Protein AF-A0A0U3RY33-F1 (afdb_monomer_lite)

Secondary structure (DSSP, 8-state):
----B-TTS-B--SPPPTT-SS-TTTS-HHHHHHHHTTHHHHHHHHHHHHHHHTT--EEES-EEEEEEEES-EESS-EEEES-EEEEEEEES-EEEEEEEES-EEEEEEEES-EEEEEEEES-EEEEEEEES-EESSEEEEES-EEEEEEEES-EE---S------SSSGGGGTTEEEEES-BSB-EEEES---HHHHHHHHTTT--------PPEEEEEEEEES--B---GGGTTSEEEEEEEEEEEEEEES-EESSEEEEEEEEEEEEEEESEEESS-EEEES-EEE--HHHHHHTGGGHHHHEEESS-EEEES-EESSHHHHHHHHHHHHHHHHHHHHHHTTS---------GGGGSS---

pLDDT: mean 85.75, std 18.6, range [29.11, 98.62]

Sequence (364 aa):
MCEYVFENGKKCGTKSLAGSKYCSLHIPLEEGELLYGGKIREIKEKAFKRKLERGVRYFEGVQLYEAKISNLTSDKPLIFKNSKIKTLIVENSELKGLSIFNCEIDKVILLASSIATLWVKDSVFFGFNILDIKFENSIYVRNSTVRYLMMNSVHHVEGTSIGEGEYGEKETVYGRIEFSDLKNVRRIGVNSRYPLLKELLEEHGINLPGMSRKHVKAKIFLIKNVEFDPSPRFKRQVRIFVRNFDGTLQLENLEVPGHVEIRGGRLKVPEFVHTTIYNNLVFRGVSFYGDTTWNLTVLPNLLTELGVRGFVILEECSFNNPTMEEFFYRLARITWEKVATKRRQINITIWRCLPEESRKWGGT

Radius of gyration: 24.26 Å; chains: 1; bounding box: 61×40×85 Å

Foldseek 3Di:
DAQDADPVRDGDPDDPDPPDSHHLFQDAPVNLCVVPNPVSQVSNAVVLVVCVVVVDQEAENGEHQEAAAEAEEDPDEREYENYEYAEYEHENYEHCAYEYYAYEYAYYYYELYEHQEYYAECYEYAEHEAYLYEYAWEHDHELYEYAEAEYFNYYHDHDPDPDDDDPDDPVQGTQEYEDENYEAYAAHYYLDPDPVVVVVCVVVVHDDPDRDRAAHEGQEYEYYNHHYNLPPVRLAPARYEAEQYEHEYEYYLEDASHEHEYEHHEHELYAAAQYEHQEEYEYYLYEYHYDPVSLVPGLVCCLVGYHYQYAYYYYNYHYPDVSSVVSSLVRRVVNCVNVVVVCPVPDDDDDDNDDPVPVPDDDD

Structure (mmCIF, N/CA/C/O backbone):
data_AF-A0A0U3RY33-F1
#
_entry.id   AF-A0A0U3RY33-F1
#
loop_
_atom_site.group_PDB
_atom_site.id
_atom_site.type_symbol
_atom_site.label_atom_id
_atom_site.label_alt_id
_atom_site.label_comp_id
_atom_site.label_asym_id
_atom_site.label_entity_id
_atom_site.label_seq_id
_atom_site.pdbx_PDB_ins_code
_atom_site.Cartn_x
_atom_site.Cartn_y
_atom_site.Cartn_z
_atom_site.occupancy
_atom_site.B_iso_or_equiv
_atom_site.auth_seq_id
_atom_site.auth_comp_id
_atom_site.auth_asym_id
_atom_site.auth_atom_id
_atom_site.pdbx_PDB_model_num
ATOM 1 N N . MET A 1 1 ? -22.085 -9.870 29.927 1.00 90.06 1 MET A N 1
ATOM 2 C CA . MET A 1 1 ? -20.724 -9.467 29.494 1.00 90.06 1 MET A CA 1
ATOM 3 C C . MET A 1 1 ? -20.611 -9.784 28.018 1.00 90.06 1 MET A C 1
ATOM 5 O O . MET A 1 1 ? -21.321 -10.682 27.584 1.00 90.06 1 MET A O 1
ATOM 9 N N . CYS A 1 2 ? -19.782 -9.059 27.267 1.00 95.81 2 CYS A N 1
ATOM 10 C CA . CYS A 1 2 ? -19.641 -9.263 25.826 1.00 95.81 2 CYS A CA 1
ATOM 11 C C . CYS A 1 2 ? -19.282 -10.725 25.499 1.00 95.81 2 CYS A C 1
ATOM 13 O O . CYS A 1 2 ? -18.332 -11.265 26.066 1.00 95.81 2 CYS A O 1
ATOM 15 N N . GLU A 1 3 ? -20.022 -11.356 24.584 1.00 95.38 3 GLU A N 1
ATOM 16 C CA . GLU A 1 3 ? -19.764 -12.746 24.171 1.00 95.38 3 GLU A CA 1
ATOM 17 C C . GLU A 1 3 ? -18.564 -12.907 23.223 1.00 95.38 3 GLU A C 1
ATOM 19 O O . GLU A 1 3 ? -18.146 -14.036 22.982 1.00 95.38 3 GLU A O 1
ATOM 24 N N . TYR A 1 4 ? -17.964 -11.815 22.728 1.00 95.88 4 TYR A N 1
ATOM 25 C CA . TYR A 1 4 ? -16.762 -11.890 21.892 1.00 95.88 4 TYR A CA 1
ATOM 26 C C . TYR A 1 4 ? -15.592 -12.551 22.640 1.00 95.88 4 TYR A C 1
ATOM 28 O O . TYR A 1 4 ? -15.255 -12.154 23.762 1.00 95.88 4 TYR A O 1
ATOM 36 N N . VAL A 1 5 ? -14.966 -13.532 21.990 1.00 95.62 5 VAL A N 1
ATOM 37 C CA . VAL A 1 5 ? -13.788 -14.268 22.462 1.00 95.62 5 VAL A CA 1
ATOM 38 C C . VAL A 1 5 ? -12.594 -13.840 21.612 1.00 95.62 5 VAL A C 1
ATOM 40 O O . VAL A 1 5 ? -12.654 -13.923 20.389 1.00 95.62 5 VAL A O 1
ATOM 43 N N . PHE A 1 6 ? -11.529 -13.370 22.260 1.00 94.88 6 PHE A N 1
ATOM 44 C CA . PHE A 1 6 ? -10.255 -13.070 21.606 1.00 94.88 6 PHE A CA 1
ATOM 45 C C . PHE A 1 6 ? -9.536 -14.363 21.196 1.00 94.88 6 PHE A C 1
ATOM 47 O O . PHE A 1 6 ? -9.757 -15.421 21.780 1.00 94.88 6 PHE A O 1
ATOM 54 N N . GLU A 1 7 ? -8.594 -14.269 20.265 1.00 91.75 7 GLU A N 1
ATOM 55 C CA . GLU A 1 7 ? -7.784 -15.386 19.756 1.00 91.75 7 GLU A CA 1
ATOM 56 C C . GLU A 1 7 ? -6.990 -16.116 20.859 1.00 91.75 7 GLU A C 1
ATOM 58 O O . GLU A 1 7 ? -6.707 -17.304 20.753 1.00 91.75 7 GLU A O 1
ATOM 63 N N . ASN A 1 8 ? -6.703 -15.435 21.975 1.00 92.50 8 ASN A N 1
ATOM 64 C CA . ASN A 1 8 ? -6.102 -16.023 23.180 1.00 92.50 8 ASN A CA 1
ATOM 65 C C . ASN A 1 8 ? -7.107 -16.738 24.118 1.00 92.50 8 ASN A C 1
ATOM 67 O O . ASN A 1 8 ? -6.778 -17.019 25.272 1.00 92.50 8 ASN A O 1
ATOM 71 N N . GLY A 1 9 ? -8.345 -16.964 23.669 1.00 93.50 9 GLY A N 1
ATOM 72 C CA . GLY A 1 9 ? -9.420 -17.634 24.407 1.00 93.50 9 GLY A CA 1
ATOM 73 C C . GLY A 1 9 ? -10.129 -16.783 25.471 1.00 93.50 9 GLY A C 1
ATOM 74 O O . GLY A 1 9 ? -11.130 -17.225 26.039 1.00 93.50 9 GLY A O 1
ATOM 75 N N . LYS A 1 10 ? -9.667 -15.560 25.768 1.00 94.81 10 LYS A N 1
ATOM 76 C CA . LYS A 1 10 ? -10.296 -14.706 26.792 1.00 94.81 10 LYS A CA 1
ATOM 77 C C . LYS A 1 10 ? -11.559 -14.031 26.249 1.00 94.81 10 LYS A C 1
ATOM 79 O O . LYS A 1 10 ? -11.581 -13.540 25.125 1.00 94.81 10 LYS A O 1
ATOM 84 N N . LYS A 1 11 ? -12.607 -13.936 27.074 1.00 95.00 11 LYS A N 1
ATOM 85 C CA . LYS A 1 11 ? -13.819 -13.160 26.748 1.00 95.00 11 LYS A CA 1
ATOM 86 C C . LYS A 1 11 ? -13.601 -11.658 26.928 1.00 95.00 11 LYS A C 1
ATOM 88 O O . LYS A 1 11 ? -12.858 -11.220 27.808 1.00 95.00 11 LYS A O 1
ATOM 93 N N . CYS A 1 12 ? -14.293 -10.852 26.128 1.00 94.38 12 CYS A N 1
ATOM 94 C CA . CYS A 1 12 ? -14.248 -9.401 26.240 1.00 94.38 12 CYS A CA 1
ATOM 95 C C . CYS A 1 12 ? -14.896 -8.922 27.554 1.00 94.38 12 CYS A C 1
ATOM 97 O O . CYS A 1 12 ? -16.107 -9.014 27.756 1.00 94.38 12 CYS A O 1
ATOM 99 N N . GLY A 1 13 ? -14.087 -8.324 28.435 1.00 92.62 13 GLY A N 1
ATOM 100 C CA . GLY A 1 13 ? -14.513 -7.793 29.738 1.00 92.62 13 GLY A CA 1
ATOM 101 C C . GLY A 1 13 ? -15.413 -6.546 29.697 1.00 92.62 13 GLY A C 1
ATOM 102 O O . GLY A 1 13 ? -15.572 -5.881 30.715 1.00 92.62 13 GLY A O 1
ATOM 103 N N . THR A 1 14 ? -15.979 -6.177 28.544 1.00 93.88 14 THR A N 1
ATOM 104 C CA . THR A 1 14 ? -16.856 -4.999 28.417 1.00 93.88 14 THR A CA 1
ATOM 105 C C . THR A 1 14 ? -18.324 -5.411 28.577 1.00 93.88 14 THR A C 1
ATOM 107 O O . THR A 1 14 ? -18.734 -6.473 28.102 1.00 93.88 14 THR A O 1
ATOM 110 N N . LYS A 1 15 ? -19.145 -4.579 29.234 1.00 95.38 15 LYS A N 1
ATOM 111 C CA . LYS A 1 15 ? -20.598 -4.807 29.335 1.00 95.38 15 LYS A CA 1
ATOM 112 C C . LYS A 1 15 ? -21.234 -4.786 27.935 1.00 95.38 15 LYS A C 1
ATOM 114 O O . LYS A 1 15 ? -20.861 -3.964 27.098 1.00 95.38 15 LYS A O 1
ATOM 119 N N . SER A 1 16 ? -22.170 -5.699 27.694 1.00 96.31 16 SER A N 1
ATOM 120 C CA . SER A 1 16 ? -22.932 -5.766 26.443 1.00 96.31 16 SER A CA 1
ATOM 121 C C . SER A 1 16 ? -23.893 -4.578 26.320 1.00 96.31 16 SER A C 1
ATOM 123 O O . SER A 1 16 ? -24.290 -3.992 27.332 1.00 96.31 16 SER A O 1
ATOM 125 N N . LEU A 1 17 ? -24.257 -4.218 25.089 1.00 95.31 17 LEU A N 1
ATOM 126 C CA . LEU A 1 17 ? -25.345 -3.279 24.821 1.00 95.31 17 LEU A CA 1
ATOM 127 C C . LEU A 1 17 ? -26.704 -3.910 25.178 1.00 95.31 17 LEU A C 1
ATOM 129 O O . LEU A 1 17 ? -26.829 -5.129 25.273 1.00 95.31 17 LEU A O 1
ATOM 133 N N . ALA A 1 18 ? -27.727 -3.086 25.408 1.00 91.19 18 ALA A N 1
ATOM 134 C CA . ALA A 1 18 ? -29.075 -3.592 25.667 1.00 91.19 18 ALA A CA 1
ATOM 135 C C . ALA A 1 18 ? -29.620 -4.309 24.416 1.00 91.19 18 ALA A C 1
ATOM 137 O O . ALA A 1 18 ? -29.429 -3.836 23.301 1.00 91.19 18 ALA A O 1
ATOM 138 N N . GLY A 1 19 ? -30.261 -5.466 24.589 1.00 92.00 19 GLY A N 1
ATOM 139 C CA . GLY A 1 19 ? -30.747 -6.279 23.466 1.00 92.00 19 GLY A CA 1
ATOM 140 C C . GLY A 1 19 ? -29.662 -7.008 22.657 1.00 92.00 19 GLY A C 1
ATOM 141 O O . GLY A 1 19 ? -30.013 -7.786 21.781 1.00 92.00 19 GLY A O 1
ATOM 142 N N . SER A 1 20 ? -28.371 -6.822 22.966 1.00 95.00 20 SER A N 1
ATOM 143 C CA . SER A 1 20 ? -27.256 -7.495 22.286 1.00 95.00 20 SER A CA 1
ATOM 144 C C . SER A 1 20 ? -26.413 -8.328 23.250 1.00 95.00 20 SER A C 1
ATOM 146 O O . SER A 1 20 ? -26.214 -7.988 24.419 1.00 95.00 20 SER A O 1
ATOM 148 N N . LYS A 1 21 ? -25.833 -9.410 22.731 1.00 96.69 21 LYS A N 1
ATOM 149 C CA . LYS A 1 21 ? -24.809 -10.207 23.421 1.00 96.69 21 LYS A CA 1
ATOM 150 C C . LYS A 1 21 ? -23.445 -9.508 23.449 1.00 96.69 21 LYS A C 1
ATOM 152 O O . LYS A 1 21 ? -22.615 -9.807 24.313 1.00 96.69 21 LYS A O 1
ATOM 157 N N . TYR A 1 22 ? -23.215 -8.533 22.572 1.00 97.38 22 TYR A N 1
ATOM 158 C CA . TYR A 1 22 ? -21.921 -7.892 22.349 1.00 97.38 22 TYR A CA 1
ATOM 159 C C . TYR A 1 22 ? -21.833 -6.478 22.939 1.00 97.38 22 TYR A C 1
ATOM 161 O O . TYR A 1 22 ? -22.834 -5.816 23.205 1.00 97.38 22 TYR A O 1
ATOM 169 N N . CYS A 1 23 ? -20.610 -5.988 23.162 1.00 97.25 23 CYS A N 1
ATOM 170 C CA . CYS A 1 23 ? -20.377 -4.582 23.505 1.00 97.25 23 CYS A CA 1
ATOM 171 C C . CYS A 1 23 ? -20.351 -3.692 22.252 1.00 97.25 23 CYS A C 1
ATOM 173 O O . CYS A 1 23 ? -20.264 -4.189 21.131 1.00 97.25 23 CYS A O 1
ATOM 175 N N . SER A 1 24 ? -20.351 -2.370 22.438 1.00 96.88 24 SER A N 1
ATOM 176 C CA . SER A 1 24 ? -20.396 -1.386 21.344 1.00 96.88 24 SER A CA 1
ATOM 177 C C . SER A 1 24 ? -19.357 -1.598 20.239 1.00 96.88 24 SER A C 1
ATOM 179 O O . SER A 1 24 ? -19.676 -1.417 19.067 1.00 96.88 24 SER A O 1
ATOM 181 N N . LEU A 1 25 ? -18.135 -2.018 20.577 1.00 97.44 25 LEU A N 1
ATOM 182 C CA . LEU A 1 25 ? -17.082 -2.267 19.587 1.00 97.44 25 LEU A CA 1
ATOM 183 C C . LEU A 1 25 ? -17.202 -3.625 18.884 1.00 97.44 25 LEU A C 1
ATOM 185 O O . LEU A 1 25 ? -16.763 -3.737 17.746 1.00 97.44 25 LEU A O 1
ATOM 189 N N . HIS A 1 26 ? -17.803 -4.627 19.529 1.00 98.12 26 HIS A N 1
ATOM 190 C CA . HIS A 1 26 ? -17.863 -6.011 19.033 1.00 98.12 26 HIS A CA 1
ATOM 191 C C . HIS A 1 26 ? -19.190 -6.389 18.374 1.00 98.12 26 HIS A C 1
ATOM 193 O O . HIS A 1 26 ? -19.220 -7.358 17.627 1.00 98.12 26 HIS A O 1
ATOM 199 N N . ILE A 1 27 ? -20.271 -5.645 18.632 1.00 97.25 27 ILE A N 1
ATOM 200 C CA . ILE A 1 27 ? -21.573 -5.889 17.997 1.00 97.25 27 ILE A CA 1
ATOM 201 C C . ILE A 1 27 ? -21.442 -5.802 16.465 1.00 97.25 27 ILE A C 1
ATOM 203 O O . ILE A 1 27 ? -20.851 -4.823 15.984 1.00 97.25 27 ILE A O 1
ATOM 207 N N . PRO A 1 28 ? -21.970 -6.779 15.703 1.00 96.69 28 PRO A N 1
ATOM 208 C CA . PRO A 1 28 ? -22.042 -6.709 14.250 1.00 96.69 28 PRO A CA 1
ATOM 209 C C . PRO A 1 28 ? -22.669 -5.405 13.754 1.00 96.69 28 PRO A C 1
ATOM 211 O O . PRO A 1 28 ? -23.517 -4.817 14.429 1.00 96.69 28 PRO A O 1
ATOM 214 N N . LEU A 1 29 ? -22.244 -4.933 12.578 1.00 95.38 29 LEU A N 1
ATOM 215 C CA . LEU A 1 29 ? -22.796 -3.704 11.995 1.00 95.38 29 LEU A CA 1
ATOM 216 C C . LEU A 1 29 ? -24.318 -3.821 11.787 1.00 95.38 29 LEU A C 1
ATOM 218 O O . LEU A 1 29 ? -25.056 -2.978 12.288 1.00 95.38 29 LEU A O 1
ATOM 222 N N . GLU A 1 30 ? -24.758 -4.920 11.171 1.00 95.56 30 GLU A N 1
ATOM 223 C CA . GLU A 1 30 ? -26.161 -5.242 10.862 1.00 95.56 30 GLU A CA 1
ATOM 224 C C . GLU A 1 30 ? -27.033 -5.384 12.127 1.00 95.56 30 GLU A C 1
ATOM 226 O O . GLU A 1 30 ? -28.087 -4.759 12.233 1.00 95.56 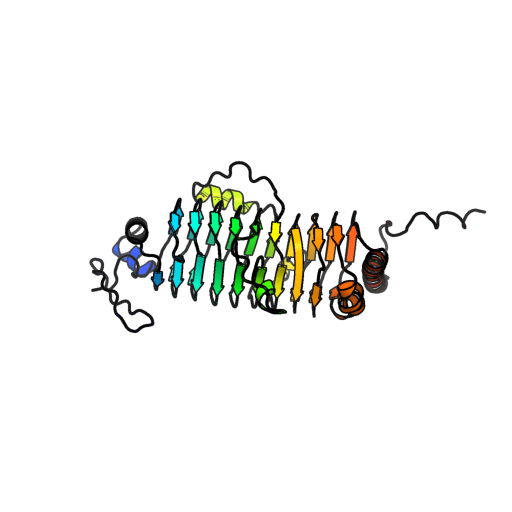30 GLU A O 1
ATOM 231 N N . GLU A 1 31 ? -26.572 -6.139 13.135 1.00 96.38 31 GLU A N 1
ATOM 232 C CA . GLU A 1 31 ? -27.264 -6.281 14.432 1.00 96.38 31 GLU A CA 1
ATOM 233 C C . GLU A 1 31 ? -27.408 -4.919 15.134 1.00 96.38 31 GLU A C 1
ATOM 235 O O . GLU A 1 31 ? -28.452 -4.590 15.698 1.00 96.38 31 GLU A O 1
ATOM 240 N N . GLY A 1 32 ? -26.360 -4.096 15.073 1.00 94.94 32 GLY A N 1
ATOM 241 C CA . GLY A 1 32 ? -26.365 -2.764 15.659 1.00 94.94 32 GLY A CA 1
ATOM 242 C C . GLY A 1 32 ? -27.273 -1.769 14.927 1.00 94.94 32 GLY A C 1
ATOM 243 O O . GLY A 1 32 ? -27.914 -0.954 15.590 1.00 94.94 32 GLY A O 1
ATOM 244 N N . GLU A 1 33 ? -27.362 -1.841 13.596 1.00 96.19 33 GLU A N 1
ATOM 245 C CA . GLU A 1 33 ? -28.323 -1.069 12.792 1.00 96.19 33 GLU A CA 1
ATOM 246 C C . GLU A 1 33 ? -29.767 -1.478 13.114 1.00 96.19 33 GLU A C 1
ATOM 248 O O . GLU A 1 33 ? -30.612 -0.604 13.303 1.00 96.19 33 GLU A O 1
ATOM 253 N N . LEU A 1 34 ? -30.042 -2.776 13.280 1.00 96.25 34 LEU A N 1
ATOM 254 C CA . LEU A 1 34 ? -31.369 -3.283 13.644 1.00 96.25 34 LEU A CA 1
ATOM 255 C C . LEU A 1 34 ? -31.811 -2.837 15.049 1.00 96.25 34 LEU A C 1
ATOM 257 O O . LEU A 1 34 ? -32.960 -2.442 15.234 1.00 96.25 34 LEU A O 1
ATOM 261 N N . LEU A 1 35 ? -30.912 -2.871 16.040 1.00 95.50 35 LEU A N 1
ATOM 262 C CA . LEU A 1 35 ? -31.241 -2.531 17.434 1.00 95.50 35 LEU A CA 1
ATOM 263 C C . LEU A 1 35 ? -31.260 -1.023 17.734 1.00 95.50 35 LEU A C 1
ATOM 265 O O . LEU A 1 35 ? -31.985 -0.587 18.628 1.00 95.50 35 LEU A O 1
ATOM 269 N N . TYR A 1 36 ? -30.443 -0.221 17.042 1.00 94.50 36 TYR A N 1
ATOM 270 C CA . TYR A 1 36 ? -30.214 1.192 17.386 1.00 94.50 36 TYR A CA 1
ATOM 271 C C . TYR A 1 36 ? -30.418 2.175 16.223 1.00 94.50 36 TYR A C 1
ATOM 273 O O . TYR A 1 36 ? -30.288 3.390 16.424 1.00 94.50 36 TYR A O 1
ATOM 281 N N . GLY A 1 37 ? -30.723 1.693 15.015 1.00 94.50 37 GLY A N 1
ATOM 282 C CA . GLY A 1 37 ? -30.770 2.514 13.806 1.00 94.50 37 GLY A CA 1
ATOM 283 C C . GLY A 1 37 ? -29.458 3.275 13.593 1.00 94.50 37 GLY A C 1
ATOM 284 O O . GLY A 1 37 ? -28.386 2.838 14.011 1.00 94.50 37 GLY A O 1
ATOM 285 N N . GLY A 1 38 ? -29.536 4.483 13.030 1.00 91.94 38 GLY A N 1
ATOM 286 C CA . GLY A 1 38 ? -28.357 5.329 12.793 1.00 91.94 38 GLY A CA 1
ATOM 287 C C . GLY A 1 38 ? -27.531 5.675 14.046 1.00 91.94 38 GLY A C 1
ATOM 288 O O . GLY A 1 38 ? -26.335 5.950 13.929 1.00 91.94 38 GLY A O 1
ATOM 289 N N . LYS A 1 39 ? -28.109 5.598 15.259 1.00 95.38 39 LYS A N 1
ATOM 290 C CA . LYS A 1 39 ? -27.402 5.923 16.515 1.00 95.38 39 LYS A CA 1
ATOM 291 C C . LYS A 1 39 ? -26.238 4.972 16.809 1.00 95.38 39 LYS A C 1
ATOM 293 O O . LYS A 1 39 ? -25.321 5.350 17.540 1.00 95.38 39 LYS A O 1
ATOM 298 N N . ILE A 1 40 ? -26.220 3.766 16.227 1.00 96.56 40 ILE A N 1
ATOM 299 C CA . ILE A 1 40 ? -25.106 2.824 16.407 1.00 96.56 40 ILE A CA 1
ATOM 300 C C . ILE A 1 40 ? -23.762 3.405 15.950 1.00 96.56 40 ILE A C 1
ATOM 302 O O . ILE A 1 40 ? -22.735 3.109 16.566 1.00 96.56 40 ILE A O 1
ATOM 306 N N . ARG A 1 41 ? -23.760 4.260 14.913 1.00 95.75 41 ARG A N 1
ATOM 307 C CA . ARG A 1 41 ? -22.543 4.885 14.376 1.00 95.75 41 ARG A CA 1
ATOM 308 C C . ARG A 1 41 ? -21.857 5.729 15.449 1.00 95.75 41 ARG A C 1
ATOM 310 O O . ARG A 1 41 ? -20.694 5.479 15.759 1.00 95.75 41 ARG A O 1
ATOM 317 N N . GLU A 1 42 ? -22.604 6.625 16.094 1.00 96.31 42 GLU A N 1
ATOM 318 C CA . GLU A 1 42 ? -22.102 7.437 17.208 1.00 96.31 42 GLU A CA 1
ATOM 319 C C . GLU A 1 42 ? -21.672 6.591 18.413 1.00 96.31 42 GLU A C 1
ATOM 321 O O . GLU A 1 42 ? -20.660 6.887 19.046 1.00 96.31 42 GLU A O 1
ATOM 326 N N . ILE A 1 43 ? -22.434 5.545 18.761 1.00 96.38 43 ILE A N 1
ATOM 327 C CA . ILE A 1 43 ? -22.124 4.669 19.905 1.00 96.38 43 ILE A CA 1
ATOM 328 C C . ILE A 1 43 ? -20.773 3.969 19.694 1.00 96.38 43 ILE A C 1
ATOM 330 O O . ILE A 1 43 ? -19.954 3.914 20.617 1.00 96.38 43 ILE A O 1
ATOM 334 N N . LYS A 1 44 ? -20.525 3.463 18.480 1.00 97.75 44 LYS A N 1
ATOM 335 C CA . LYS A 1 44 ? -19.256 2.843 18.073 1.00 97.75 44 LYS A CA 1
ATOM 336 C C . LYS A 1 44 ? -18.106 3.845 18.074 1.00 97.75 44 LYS A C 1
ATOM 338 O O . LYS A 1 44 ? -17.084 3.588 18.708 1.00 97.75 44 LYS A O 1
ATOM 343 N N . GLU A 1 45 ? -18.295 4.999 17.442 1.00 97.00 45 GLU A N 1
ATOM 344 C CA . GLU A 1 45 ? -17.291 6.061 17.349 1.00 97.00 45 GLU A CA 1
ATOM 345 C C . GLU A 1 45 ? -16.870 6.577 18.738 1.00 97.00 45 GLU A C 1
ATOM 347 O O . GLU A 1 45 ? -15.684 6.578 19.077 1.00 97.00 45 GLU A O 1
ATOM 352 N N . LYS A 1 46 ? -17.841 6.929 19.593 1.00 97.06 46 LYS A N 1
ATOM 353 C CA . LYS A 1 46 ? -17.602 7.394 20.971 1.00 97.06 46 LYS A CA 1
ATOM 354 C C . LYS A 1 46 ? -16.922 6.318 21.821 1.00 97.06 46 LYS A C 1
ATOM 356 O O . LYS A 1 46 ? -16.084 6.642 22.660 1.00 97.06 46 LYS A O 1
ATOM 361 N N . ALA A 1 47 ? -17.247 5.038 21.622 1.00 97.38 47 ALA A N 1
ATOM 362 C CA . ALA A 1 47 ? -16.584 3.939 22.324 1.00 97.38 47 ALA A CA 1
ATOM 363 C C . ALA A 1 47 ? -15.134 3.718 21.860 1.00 97.38 47 ALA A C 1
ATOM 365 O O . ALA A 1 47 ? -14.274 3.423 22.692 1.00 97.38 47 ALA A O 1
ATOM 366 N N . PHE A 1 48 ? -14.859 3.881 20.562 1.00 98.19 48 PHE A N 1
ATOM 367 C CA . PHE A 1 48 ? -13.517 3.771 19.992 1.00 98.19 48 PHE A CA 1
ATOM 368 C C . PHE A 1 48 ? -12.617 4.915 20.477 1.00 98.19 48 PHE A C 1
ATOM 370 O O . PHE A 1 48 ? -11.577 4.647 21.082 1.00 98.19 48 PHE A O 1
ATOM 377 N N . LYS A 1 49 ? -13.068 6.171 20.333 1.00 97.25 49 LYS A N 1
ATOM 378 C CA . LYS A 1 49 ? -12.352 7.370 20.809 1.00 97.25 49 LYS A CA 1
ATOM 379 C C . LYS A 1 49 ? -11.999 7.267 22.297 1.00 97.25 49 LYS A C 1
ATOM 381 O O . LYS A 1 49 ? -10.822 7.298 22.644 1.00 97.25 49 LYS A O 1
ATOM 386 N N . ARG A 1 50 ? -12.971 6.931 23.158 1.00 96.75 50 ARG A N 1
ATOM 387 C CA . ARG A 1 50 ? -12.744 6.702 24.603 1.00 96.75 50 ARG A CA 1
ATOM 388 C C . ARG A 1 50 ? -11.726 5.606 24.926 1.00 96.75 50 ARG A C 1
ATOM 390 O O . ARG A 1 50 ? -11.093 5.659 25.977 1.00 96.75 50 ARG A O 1
ATOM 397 N N . LYS A 1 51 ? -11.590 4.567 24.096 1.00 96.50 51 LYS A N 1
ATOM 398 C CA . LYS A 1 51 ? -10.561 3.527 24.289 1.00 96.50 51 LYS A CA 1
ATOM 399 C C . LYS A 1 51 ? -9.183 4.051 23.881 1.00 96.50 51 LYS A C 1
ATOM 401 O O . LYS A 1 51 ? -8.227 3.840 24.623 1.00 96.50 51 LYS A O 1
ATOM 406 N N . LEU A 1 52 ? -9.101 4.764 22.759 1.00 96.50 52 LEU A N 1
ATOM 407 C CA . LEU A 1 52 ? -7.871 5.375 22.256 1.00 96.50 52 LEU A CA 1
ATOM 408 C C . LEU A 1 52 ? -7.317 6.435 23.232 1.00 96.50 52 LEU A C 1
ATOM 410 O O . LEU A 1 52 ? -6.137 6.385 23.582 1.00 96.50 52 LEU A O 1
ATOM 414 N N . GLU A 1 53 ? -8.184 7.310 23.749 1.00 95.62 53 GLU A N 1
ATOM 415 C CA . GLU A 1 53 ? -7.895 8.304 24.799 1.00 95.62 53 GLU A CA 1
ATOM 416 C C . GLU A 1 53 ? -7.339 7.651 26.076 1.00 95.62 53 GLU A C 1
ATOM 418 O O . GLU A 1 53 ? -6.368 8.126 26.655 1.00 95.62 53 GLU A O 1
ATOM 423 N N . ARG A 1 54 ? -7.887 6.496 26.480 1.00 95.19 54 ARG A N 1
ATOM 424 C CA . ARG A 1 54 ? -7.422 5.699 27.635 1.00 95.19 54 ARG A CA 1
ATOM 425 C C . ARG A 1 54 ? -6.125 4.915 27.383 1.00 95.19 54 ARG A C 1
ATOM 427 O O . ARG A 1 54 ? -5.819 3.988 28.130 1.00 95.19 54 ARG A O 1
ATOM 434 N N . GLY A 1 55 ? -5.385 5.222 26.320 1.00 95.00 55 GLY A N 1
ATOM 435 C CA . GLY A 1 55 ? -4.117 4.559 26.007 1.00 95.00 55 GLY A CA 1
ATOM 436 C C . GLY A 1 55 ? -4.246 3.156 25.401 1.00 95.00 55 GLY A C 1
ATOM 437 O O . GLY A 1 55 ? -3.234 2.476 25.248 1.00 95.00 55 GLY A O 1
ATOM 438 N N . VAL A 1 56 ? -5.449 2.697 25.024 1.00 96.06 56 VAL A N 1
ATOM 439 C CA . VAL A 1 56 ? -5.592 1.413 24.316 1.00 96.06 56 VAL A CA 1
ATOM 440 C C . VAL A 1 56 ? -5.031 1.556 22.903 1.00 96.06 56 VAL A C 1
ATOM 442 O O . VAL A 1 56 ? -5.348 2.507 22.186 1.00 96.06 56 VAL A O 1
ATOM 445 N N . ARG A 1 57 ? -4.177 0.607 22.510 1.00 96.06 57 ARG A N 1
ATOM 446 C CA . ARG A 1 57 ? -3.543 0.545 21.182 1.00 96.06 57 ARG A CA 1
ATOM 447 C C . ARG A 1 57 ? -3.791 -0.768 20.443 1.00 96.06 57 ARG A C 1
ATOM 449 O O . ARG A 1 57 ? -3.429 -0.870 19.283 1.00 96.06 57 ARG A O 1
ATOM 456 N N . TYR A 1 58 ? -4.414 -1.753 21.086 1.00 97.12 58 TYR A N 1
ATOM 457 C CA . TYR A 1 58 ? -4.713 -3.055 20.495 1.00 97.12 58 TYR A CA 1
ATOM 458 C C . TYR A 1 58 ? -6.228 -3.223 20.358 1.00 97.12 58 TYR A C 1
ATOM 460 O O . TYR A 1 58 ? -6.953 -3.221 21.357 1.00 97.12 58 TYR A O 1
ATOM 468 N N . PHE A 1 59 ? -6.698 -3.336 19.119 1.00 98.00 59 PHE A N 1
ATOM 469 C CA . PHE A 1 59 ? -8.105 -3.438 18.753 1.00 98.00 59 PHE A CA 1
ATOM 470 C C . PHE A 1 59 ? -8.332 -4.744 17.988 1.00 98.00 59 PHE A C 1
ATOM 472 O O . PHE A 1 59 ? -7.987 -4.862 16.815 1.00 98.00 59 PHE A O 1
ATOM 479 N N . GLU A 1 60 ? -8.908 -5.731 18.672 1.00 98.00 60 GLU A N 1
ATOM 480 C CA . GLU A 1 60 ? -9.210 -7.046 18.104 1.00 98.00 60 GLU A CA 1
ATOM 481 C C . GLU A 1 60 ? -10.720 -7.281 18.036 1.00 98.00 60 GLU A C 1
ATOM 483 O O . GLU A 1 60 ? -11.443 -6.978 18.995 1.00 98.00 60 GLU A O 1
ATOM 488 N N . GLY A 1 61 ? -11.195 -7.801 16.901 1.00 97.56 61 GLY A N 1
ATOM 489 C CA . GLY A 1 61 ? -12.610 -8.098 16.673 1.00 97.56 61 GLY A CA 1
ATOM 490 C C . GLY A 1 61 ? -13.502 -6.887 16.423 1.00 97.56 61 GLY A C 1
ATOM 491 O O . GLY A 1 61 ? -14.725 -7.034 16.417 1.00 97.56 61 GLY A O 1
ATOM 492 N N . VAL A 1 62 ? -12.942 -5.679 16.302 1.00 98.00 62 VAL A N 1
ATOM 493 C CA . VAL A 1 62 ? -13.765 -4.467 16.297 1.00 98.00 62 VAL A CA 1
ATOM 494 C C . VAL A 1 62 ? -14.514 -4.320 14.977 1.00 98.00 62 VAL A C 1
ATOM 496 O O . VAL A 1 62 ? -13.952 -4.516 13.901 1.00 98.00 62 VAL A O 1
ATOM 499 N N . GLN A 1 63 ? -15.789 -3.951 15.071 1.00 98.12 63 GLN A N 1
ATOM 500 C CA . GLN A 1 63 ? -16.636 -3.642 13.926 1.00 98.12 63 GLN A CA 1
ATOM 501 C C . GLN A 1 63 ? -17.000 -2.159 13.941 1.00 98.12 63 GLN A C 1
ATOM 503 O O . GLN A 1 63 ? -17.703 -1.706 14.850 1.00 98.12 63 GLN A O 1
ATOM 508 N N . LEU A 1 64 ? -16.510 -1.392 12.966 1.00 97.94 64 LEU A N 1
ATOM 509 C CA . LEU A 1 64 ? -16.605 0.071 12.939 1.00 97.94 64 LEU A CA 1
ATOM 510 C C . LEU A 1 64 ? -17.037 0.593 11.560 1.00 97.94 64 LEU A C 1
ATOM 512 O O . LEU A 1 64 ? -16.586 0.118 10.523 1.00 97.94 64 LEU A O 1
ATOM 516 N N . TYR A 1 65 ? -17.873 1.632 11.547 1.00 96.81 65 TYR A N 1
ATOM 517 C CA . TYR A 1 65 ? -18.115 2.425 10.333 1.00 96.81 65 TYR A CA 1
ATOM 518 C C . TYR A 1 65 ? -16.899 3.294 10.014 1.00 96.81 65 TYR A C 1
ATOM 520 O O . TYR A 1 65 ? -16.484 3.403 8.867 1.00 96.81 65 TYR A O 1
ATOM 528 N N . GLU A 1 66 ? -16.304 3.877 11.051 1.00 95.62 66 GLU A N 1
ATOM 529 C CA . GLU A 1 66 ? -15.147 4.746 10.934 1.00 95.62 66 GLU A CA 1
ATOM 530 C C . GLU A 1 66 ? -14.236 4.550 12.148 1.00 95.62 66 GLU A C 1
ATOM 532 O O . GLU A 1 66 ? -14.699 4.524 13.291 1.00 95.62 66 GLU A O 1
ATOM 537 N N . ALA A 1 67 ? -12.941 4.407 11.890 1.00 97.12 67 ALA A N 1
ATOM 538 C CA . ALA A 1 67 ? -11.875 4.455 12.875 1.00 97.12 67 ALA A CA 1
ATOM 539 C C . ALA A 1 67 ? -10.994 5.661 12.534 1.00 97.12 67 ALA A C 1
ATOM 541 O O . ALA A 1 67 ? -10.027 5.536 11.786 1.00 97.12 67 ALA A O 1
ATOM 542 N N . LYS A 1 68 ? -11.365 6.845 13.033 1.00 95.69 68 LYS A N 1
ATOM 543 C CA . LYS A 1 68 ? -10.597 8.079 12.836 1.00 95.69 68 LYS A CA 1
ATOM 544 C C . LYS A 1 68 ? -9.645 8.312 14.011 1.00 95.69 68 LYS A C 1
ATOM 546 O O . LYS A 1 68 ? -10.085 8.453 15.153 1.00 95.69 68 LYS A O 1
ATOM 551 N N . ILE A 1 69 ? -8.348 8.327 13.715 1.00 96.69 69 ILE A N 1
ATOM 552 C CA . ILE A 1 69 ? -7.243 8.656 14.618 1.00 96.69 69 ILE A CA 1
ATOM 553 C C . ILE A 1 69 ? -6.633 9.974 14.135 1.00 96.69 69 ILE A C 1
ATOM 555 O O . ILE A 1 69 ? -6.101 10.038 13.029 1.00 96.69 69 ILE A O 1
ATOM 559 N N . SER A 1 70 ? -6.703 11.008 14.967 1.00 94.56 70 SER A N 1
ATOM 560 C CA . SER A 1 70 ? -6.189 12.348 14.665 1.00 94.56 70 SER A CA 1
ATOM 561 C C . SER A 1 70 ? -5.288 12.813 15.804 1.00 94.56 70 SER A C 1
ATOM 563 O O . SER A 1 70 ? -5.645 12.610 16.966 1.00 94.56 70 SER A O 1
ATOM 565 N N . ASN A 1 71 ? -4.174 13.479 15.487 1.00 94.88 71 ASN A N 1
ATOM 566 C CA . ASN A 1 71 ? -3.283 14.119 16.469 1.00 94.88 71 ASN A CA 1
ATOM 567 C C . ASN A 1 71 ? -2.763 13.160 17.565 1.00 94.88 71 ASN A C 1
ATOM 569 O O . ASN A 1 71 ? -2.623 13.548 18.725 1.00 94.88 71 ASN A O 1
ATOM 573 N N . LEU A 1 72 ? -2.521 11.889 17.221 1.00 96.25 72 LEU A N 1
ATOM 574 C CA . LEU A 1 72 ? -2.063 10.877 18.172 1.00 96.25 72 LEU A CA 1
ATOM 575 C C . LEU A 1 72 ? -0.541 10.717 18.118 1.00 96.25 72 LEU A C 1
ATOM 577 O O . LEU A 1 72 ? -0.022 10.124 17.176 1.00 96.25 72 LEU A O 1
ATOM 581 N N . THR A 1 73 ? 0.155 11.130 19.176 1.00 97.00 73 THR A N 1
ATOM 582 C CA . THR A 1 73 ? 1.544 10.716 19.435 1.00 97.00 73 THR A CA 1
ATOM 583 C C . THR A 1 73 ? 1.545 9.435 20.277 1.00 97.00 73 THR A C 1
ATOM 585 O O . THR A 1 73 ? 0.895 9.373 21.325 1.00 97.00 73 THR A O 1
ATOM 588 N N . SER A 1 74 ? 2.244 8.381 19.839 1.00 93.44 74 SER A N 1
ATOM 589 C CA . SER A 1 74 ? 2.398 7.151 20.629 1.00 93.44 74 SER A CA 1
ATOM 590 C C . SER A 1 74 ? 3.701 6.389 20.360 1.00 93.44 74 SER A C 1
ATOM 592 O O . SER A 1 74 ? 3.986 5.937 19.251 1.00 93.44 74 SER A O 1
ATOM 594 N N . ASP A 1 75 ? 4.406 6.116 21.457 1.00 92.12 75 ASP A N 1
ATOM 595 C CA . ASP A 1 75 ? 5.567 5.226 21.610 1.00 92.12 75 ASP A CA 1
ATOM 596 C C . ASP A 1 75 ? 5.249 3.724 21.445 1.00 92.12 75 ASP A C 1
ATOM 598 O O . ASP A 1 75 ? 6.145 2.878 21.477 1.00 92.12 75 ASP A O 1
ATOM 602 N N . LYS A 1 76 ? 3.969 3.374 21.296 1.00 93.94 76 LYS A N 1
ATOM 603 C CA . LYS A 1 76 ? 3.452 2.004 21.197 1.00 93.94 76 LYS A CA 1
ATOM 604 C C . LYS A 1 76 ? 2.758 1.819 19.849 1.00 93.94 76 LYS A C 1
ATOM 606 O O . LYS A 1 76 ? 2.028 2.719 19.431 1.00 93.94 76 LYS A O 1
ATOM 611 N N . PRO A 1 77 ? 2.947 0.672 19.175 1.00 93.75 77 PRO A N 1
ATOM 612 C CA . PRO A 1 77 ? 2.296 0.414 17.898 1.00 93.75 77 PRO A CA 1
ATOM 613 C C . PRO A 1 77 ? 0.774 0.356 18.068 1.00 93.75 77 PRO A C 1
ATOM 615 O O . PRO A 1 77 ? 0.267 -0.263 19.005 1.00 93.75 77 PRO A O 1
ATOM 618 N N . LEU A 1 78 ? 0.054 0.985 17.141 1.00 97.88 78 LEU A N 1
ATOM 619 C CA . LEU A 1 78 ? -1.392 0.864 16.996 1.00 97.88 78 LEU A CA 1
ATOM 620 C C . LEU A 1 78 ? -1.691 -0.388 16.164 1.00 97.88 78 LEU A C 1
ATOM 622 O O . LEU A 1 78 ? -1.203 -0.517 15.047 1.00 97.88 78 LEU A O 1
ATOM 626 N N . ILE A 1 79 ? -2.470 -1.320 16.704 1.00 98.38 79 ILE A N 1
ATOM 627 C CA . ILE A 1 79 ? -2.699 -2.643 16.120 1.00 98.38 79 ILE A CA 1
ATOM 628 C C . ILE A 1 79 ? -4.199 -2.878 15.953 1.00 98.38 79 ILE A C 1
ATOM 630 O O . ILE A 1 79 ? -4.954 -2.834 16.926 1.00 98.38 79 ILE A O 1
ATOM 634 N N . PHE A 1 80 ? -4.605 -3.197 14.726 1.00 98.62 80 PHE A N 1
ATOM 635 C CA . PHE A 1 80 ? -5.917 -3.741 14.391 1.00 98.62 80 PHE A CA 1
ATOM 636 C C . PHE A 1 80 ? -5.765 -5.203 13.971 1.00 98.62 80 PHE A C 1
ATOM 638 O O . PHE A 1 80 ? -4.966 -5.508 13.082 1.00 98.62 80 PHE A O 1
ATOM 645 N N . LYS A 1 81 ? -6.528 -6.102 14.599 1.00 98.44 81 LYS A N 1
ATOM 646 C CA . LYS A 1 81 ? -6.504 -7.542 14.306 1.00 98.44 81 LYS A CA 1
ATOM 647 C C . LYS A 1 81 ? -7.917 -8.107 14.160 1.00 98.44 81 LYS A C 1
ATOM 649 O O . LYS A 1 81 ? -8.802 -7.698 14.911 1.00 98.44 81 LYS A O 1
ATOM 654 N N . ASN A 1 82 ? -8.150 -9.045 13.243 1.00 97.94 82 ASN A N 1
ATOM 655 C CA . ASN A 1 82 ? -9.420 -9.786 13.129 1.00 97.94 82 ASN A CA 1
ATOM 656 C C . ASN A 1 82 ? -10.660 -8.853 13.076 1.00 97.94 82 ASN A C 1
ATOM 658 O O . ASN A 1 82 ? -11.667 -9.124 13.726 1.00 97.94 82 ASN A O 1
ATOM 662 N N . SER A 1 83 ? -10.555 -7.689 12.419 1.00 98.38 83 SER A N 1
ATOM 663 C CA . SER A 1 83 ? -11.502 -6.562 12.555 1.00 98.38 83 SER A CA 1
ATOM 664 C C . SER A 1 83 ? -12.142 -6.150 11.224 1.00 98.38 83 SER A C 1
ATOM 666 O O . SER A 1 83 ? -11.528 -6.294 10.168 1.00 98.38 83 SER A O 1
ATOM 668 N N . LYS A 1 84 ? -13.357 -5.587 11.276 1.00 98.44 84 LYS A N 1
ATOM 669 C CA . LYS A 1 84 ? -14.120 -5.117 10.104 1.00 98.44 84 LYS A CA 1
ATOM 670 C C . LYS A 1 84 ? -14.396 -3.616 10.206 1.00 98.44 84 LYS A C 1
ATOM 672 O O . LYS A 1 84 ? -15.117 -3.175 11.099 1.00 98.44 84 LYS A O 1
ATOM 677 N N . ILE A 1 85 ? -13.814 -2.807 9.325 1.00 98.25 85 ILE A N 1
ATOM 678 C CA . ILE A 1 85 ? -13.842 -1.339 9.438 1.00 98.25 85 ILE A CA 1
ATOM 679 C C . ILE A 1 85 ? -14.181 -0.736 8.072 1.00 98.25 85 ILE A C 1
ATOM 681 O O . ILE A 1 85 ? -13.392 -0.899 7.159 1.00 98.25 85 ILE A O 1
ATOM 685 N N . LYS A 1 86 ? -15.286 -0.001 7.883 1.00 96.44 86 LYS A N 1
ATOM 686 C CA . LYS A 1 86 ? -15.549 0.587 6.545 1.00 96.44 86 LYS A CA 1
ATOM 687 C C . LYS A 1 86 ? -14.463 1.612 6.163 1.00 96.44 86 LYS A C 1
ATOM 689 O O . LYS A 1 86 ? -13.820 1.474 5.125 1.00 96.44 86 LYS A O 1
ATOM 694 N N . THR A 1 87 ? -14.164 2.570 7.044 1.00 95.75 87 THR A N 1
ATOM 695 C CA . THR A 1 87 ? -13.073 3.543 6.834 1.00 95.75 87 THR A CA 1
ATOM 696 C C . THR A 1 87 ? -12.101 3.603 8.020 1.00 95.75 87 THR A C 1
ATOM 698 O O . THR A 1 87 ? -12.514 3.857 9.149 1.00 95.75 87 THR A O 1
ATOM 701 N N . LEU A 1 88 ? -10.800 3.438 7.769 1.00 97.50 88 LEU A N 1
ATOM 702 C CA . LEU A 1 88 ? -9.706 3.721 8.709 1.00 97.50 88 LEU A CA 1
ATOM 703 C C . LEU A 1 88 ? -8.958 4.982 8.253 1.00 97.50 88 LEU A C 1
ATOM 705 O O . LEU A 1 88 ? -8.389 4.999 7.160 1.00 97.50 88 LEU A O 1
ATOM 709 N N . ILE A 1 89 ? -8.938 6.015 9.097 1.00 96.06 89 ILE A N 1
ATOM 710 C CA . ILE A 1 89 ? -8.215 7.274 8.863 1.00 96.06 89 ILE A CA 1
ATOM 711 C C . ILE A 1 89 ? -7.186 7.472 9.972 1.00 96.06 89 ILE A C 1
ATOM 713 O O . ILE A 1 89 ? -7.535 7.442 11.152 1.00 96.06 89 ILE A O 1
ATOM 717 N N . VAL A 1 90 ? -5.938 7.727 9.586 1.00 96.81 90 VAL A N 1
ATOM 718 C CA . VAL A 1 90 ? -4.884 8.227 10.476 1.00 96.81 90 VAL A CA 1
ATOM 719 C C . VAL A 1 90 ? -4.377 9.545 9.906 1.00 96.81 90 VAL A C 1
ATOM 721 O O . VAL A 1 90 ? -3.838 9.563 8.801 1.00 96.81 90 VAL A O 1
ATOM 724 N N . GLU A 1 91 ? -4.558 10.639 10.640 1.00 93.75 91 GLU A N 1
ATOM 725 C CA . GLU A 1 91 ? -4.144 11.985 10.230 1.00 93.75 91 GLU A CA 1
ATOM 726 C C . GLU A 1 91 ? -3.315 12.680 11.321 1.00 93.75 91 GLU A C 1
ATOM 728 O O . GLU A 1 91 ? -3.548 12.474 12.517 1.00 93.75 91 GLU A O 1
ATOM 733 N N . ASN A 1 92 ? -2.358 13.521 10.913 1.00 93.62 92 ASN A N 1
ATOM 734 C CA . ASN A 1 92 ? -1.586 14.411 11.793 1.00 93.62 92 ASN A CA 1
ATOM 735 C C . ASN A 1 92 ? -0.977 13.710 13.030 1.00 93.62 92 ASN A C 1
ATOM 737 O O . ASN A 1 92 ? -0.972 14.269 14.122 1.00 93.62 92 ASN A O 1
ATOM 741 N N . SER A 1 93 ? -0.546 12.453 12.895 1.00 96.12 93 SER A N 1
ATOM 742 C CA . SER A 1 93 ? -0.172 11.579 14.018 1.00 96.12 93 SER A CA 1
ATOM 743 C C . SER A 1 93 ? 1.300 11.153 13.966 1.00 96.12 93 SER A C 1
ATOM 745 O O . SER A 1 93 ? 1.916 11.117 12.902 1.00 96.12 93 SER A O 1
ATOM 747 N N . GLU A 1 94 ? 1.859 10.786 15.117 1.00 97.19 94 GLU A N 1
ATOM 748 C CA . GLU A 1 94 ? 3.240 10.317 15.279 1.00 97.19 94 GLU A CA 1
ATOM 749 C C . GLU A 1 94 ? 3.229 8.939 15.947 1.00 97.19 94 GLU A C 1
ATOM 751 O O . GLU A 1 94 ? 3.009 8.807 17.152 1.00 97.19 94 GLU A O 1
ATOM 756 N N . LEU A 1 95 ? 3.420 7.883 15.158 1.00 96.31 95 LEU A N 1
ATOM 757 C CA . LEU A 1 95 ? 3.229 6.503 15.602 1.00 96.31 95 LEU A CA 1
ATOM 758 C C . LEU A 1 95 ? 4.518 5.691 15.464 1.00 96.31 95 LEU A C 1
ATOM 760 O O . LEU A 1 95 ? 5.054 5.547 14.365 1.00 96.31 95 LEU A O 1
ATOM 764 N N . LYS A 1 96 ? 4.938 5.014 16.542 1.00 93.25 96 LYS A N 1
ATOM 765 C CA . LYS A 1 96 ? 5.979 3.968 16.454 1.00 93.25 96 LYS A CA 1
ATOM 766 C C . LYS A 1 96 ? 5.611 2.858 15.459 1.00 93.25 96 LYS A C 1
ATOM 768 O O . LYS A 1 96 ? 6.479 2.217 14.874 1.00 93.25 96 LYS A O 1
ATOM 773 N N . GLY A 1 97 ? 4.322 2.632 15.239 1.00 95.31 97 GLY A N 1
ATOM 774 C CA . GLY A 1 97 ? 3.877 1.870 14.086 1.00 95.31 97 GLY A CA 1
ATOM 775 C C . GLY A 1 97 ? 2.370 1.723 13.993 1.00 95.31 97 GLY A C 1
ATOM 776 O O . GLY A 1 97 ? 1.643 1.972 14.956 1.00 95.31 97 GLY A O 1
ATOM 777 N N . LEU A 1 98 ? 1.924 1.287 12.821 1.00 98.31 98 LEU A N 1
ATOM 778 C CA . LEU A 1 98 ? 0.556 0.870 12.549 1.00 98.31 98 LEU A CA 1
ATOM 779 C C . LEU A 1 98 ? 0.590 -0.551 11.984 1.00 98.31 98 LEU A C 1
ATOM 781 O O . LEU A 1 98 ? 1.235 -0.793 10.964 1.00 98.31 98 LEU A O 1
ATOM 785 N N . SER A 1 99 ? -0.115 -1.477 12.627 1.00 98.44 99 SER A N 1
ATOM 786 C CA . SER A 1 99 ? -0.232 -2.860 12.174 1.00 98.44 99 SER A CA 1
ATOM 787 C C . SER A 1 99 ? -1.685 -3.240 11.895 1.00 98.44 99 SER A C 1
ATOM 789 O O . SER A 1 99 ? -2.562 -2.995 12.723 1.00 98.44 99 SER A O 1
ATOM 791 N N . ILE A 1 100 ? -1.940 -3.859 10.743 1.00 98.62 100 ILE A N 1
ATOM 792 C CA . ILE A 1 100 ? -3.263 -4.321 10.307 1.00 98.62 100 ILE A CA 1
ATOM 793 C C . ILE A 1 100 ? -3.146 -5.797 9.909 1.00 98.62 100 ILE A C 1
ATOM 795 O O . ILE A 1 100 ? -2.423 -6.135 8.970 1.00 98.62 100 ILE A O 1
ATOM 799 N N . PHE A 1 101 ? -3.837 -6.672 10.637 1.00 98.19 101 PHE A N 1
ATOM 800 C CA . PHE A 1 101 ? -3.707 -8.126 10.527 1.00 98.19 101 PHE A CA 1
ATOM 801 C C . PHE A 1 101 ? -5.072 -8.803 10.400 1.00 98.19 101 PHE A C 1
ATOM 803 O O . PHE A 1 101 ? -5.891 -8.691 11.312 1.00 98.19 101 PHE A O 1
ATOM 810 N N . ASN A 1 102 ? -5.298 -9.567 9.327 1.00 98.25 102 ASN A N 1
ATOM 811 C CA . ASN A 1 102 ? -6.558 -10.291 9.116 1.00 98.25 102 ASN A CA 1
ATOM 812 C C . ASN A 1 102 ? -7.799 -9.380 9.265 1.00 98.25 102 ASN A C 1
ATOM 814 O O . ASN A 1 102 ? -8.736 -9.680 10.004 1.00 98.25 102 ASN A O 1
ATOM 818 N N . CYS A 1 103 ? -7.763 -8.208 8.626 1.00 98.62 103 CYS A N 1
ATOM 819 C CA . CYS A 1 103 ? -8.845 -7.226 8.678 1.00 98.62 103 CYS A CA 1
ATOM 820 C C . CYS A 1 103 ? -9.533 -7.067 7.318 1.00 98.62 103 CYS A C 1
ATOM 822 O O . CYS A 1 103 ? -8.893 -7.132 6.269 1.00 98.62 103 CYS A O 1
ATOM 824 N N . GLU A 1 104 ? -10.829 -6.772 7.349 1.00 98.50 104 GLU A N 1
ATOM 825 C CA . GLU A 1 104 ? -11.618 -6.345 6.192 1.00 98.50 104 GLU A CA 1
ATOM 826 C C . GLU A 1 104 ? -11.847 -4.833 6.313 1.00 98.50 104 GLU A C 1
ATOM 828 O O . GLU A 1 104 ? -12.560 -4.387 7.217 1.00 98.50 104 GLU A O 1
ATOM 833 N N . ILE A 1 105 ? -11.192 -4.032 5.462 1.00 97.81 105 ILE A N 1
ATOM 834 C CA . ILE A 1 105 ? -11.264 -2.566 5.527 1.00 97.81 105 ILE A CA 1
ATOM 835 C C . ILE A 1 105 ? -11.487 -1.949 4.145 1.00 97.81 105 ILE A C 1
ATOM 837 O O . ILE A 1 105 ? -10.579 -1.976 3.321 1.00 97.81 105 ILE A O 1
ATOM 841 N N . ASP A 1 106 ? -12.641 -1.323 3.878 1.00 94.94 106 ASP A N 1
ATOM 842 C CA . ASP A 1 106 ? -12.914 -0.785 2.533 1.00 94.94 106 ASP A CA 1
ATOM 843 C C . ASP A 1 106 ? -11.889 0.300 2.156 1.00 94.94 106 ASP A C 1
ATOM 845 O O . ASP A 1 106 ? -11.224 0.209 1.119 1.00 94.94 106 ASP A O 1
ATOM 849 N N . LYS A 1 107 ? -11.726 1.316 3.010 1.00 93.75 107 LYS A N 1
ATOM 850 C CA . LYS A 1 107 ? -10.838 2.464 2.776 1.00 93.75 107 LYS A CA 1
ATOM 851 C C . LYS A 1 107 ? -9.818 2.606 3.913 1.00 93.75 107 LYS A C 1
ATOM 853 O O . LYS A 1 107 ? -10.200 2.836 5.056 1.00 93.75 107 LYS A O 1
ATOM 858 N N . VAL A 1 108 ? -8.523 2.559 3.592 1.00 96.00 108 VAL A N 1
ATOM 859 C CA . VAL A 1 108 ? -7.434 3.027 4.469 1.00 96.00 108 VAL A CA 1
ATOM 860 C C . VAL A 1 108 ? -6.879 4.337 3.915 1.00 96.00 108 VAL A C 1
ATOM 862 O O . VAL A 1 108 ? -6.545 4.427 2.728 1.00 96.00 108 VAL A O 1
ATOM 865 N N . ILE A 1 109 ? -6.780 5.346 4.779 1.00 94.50 109 ILE A N 1
ATOM 866 C CA . ILE A 1 109 ? -6.228 6.667 4.474 1.00 94.50 109 ILE A CA 1
ATOM 867 C C . ILE A 1 109 ? -5.236 7.036 5.579 1.00 94.50 109 ILE A C 1
ATOM 869 O O . ILE A 1 109 ? -5.622 7.250 6.725 1.00 94.50 109 ILE A O 1
ATOM 873 N N . LEU A 1 110 ? -3.955 7.115 5.226 1.00 95.19 110 LEU A N 1
ATOM 874 C CA . LEU A 1 110 ? -2.891 7.628 6.086 1.00 95.19 110 LEU A CA 1
ATOM 875 C C . LEU A 1 110 ? -2.456 8.983 5.530 1.00 95.19 110 LEU A C 1
ATOM 877 O O . LEU A 1 110 ? -2.116 9.066 4.348 1.00 95.19 110 LEU A O 1
ATOM 881 N N . LEU A 1 111 ? -2.479 10.027 6.357 1.00 91.75 111 LEU A N 1
ATOM 882 C CA . LEU A 1 111 ? -2.258 11.406 5.932 1.00 91.75 111 LEU A CA 1
ATOM 883 C C . LEU A 1 111 ? -1.360 12.191 6.896 1.00 91.75 111 LEU A C 1
ATOM 885 O O . LEU A 1 111 ? -1.574 12.136 8.105 1.00 91.75 111 LEU A O 1
ATOM 889 N N . ALA A 1 112 ? -0.417 12.973 6.360 1.00 91.00 112 ALA A N 1
ATOM 890 C CA . ALA A 1 112 ? 0.316 14.024 7.083 1.00 91.00 112 ALA A CA 1
ATOM 891 C C . ALA A 1 112 ? 0.872 13.566 8.450 1.00 91.00 112 ALA A C 1
ATOM 893 O O . ALA A 1 112 ? 0.761 14.263 9.454 1.00 91.00 112 ALA A O 1
ATOM 894 N N . SER A 1 113 ? 1.402 12.343 8.503 1.00 94.75 113 SER A N 1
ATOM 895 C CA . SER A 1 113 ? 1.770 11.639 9.738 1.00 94.75 113 SER A CA 1
ATOM 896 C C . SER A 1 113 ? 3.194 11.089 9.649 1.00 94.75 113 SER A C 1
ATOM 898 O O . SER A 1 113 ? 3.684 10.777 8.559 1.00 94.75 113 SER A O 1
ATOM 900 N N . SER A 1 114 ? 3.847 10.930 10.800 1.00 96.12 114 SER A N 1
ATOM 901 C CA . SER A 1 114 ? 5.096 10.172 10.925 1.00 96.12 114 SER A CA 1
ATOM 902 C C . SER A 1 114 ? 4.782 8.772 11.447 1.00 96.12 114 SER A C 1
ATOM 904 O O . SER A 1 114 ? 4.125 8.628 12.478 1.00 96.12 114 SER A O 1
ATOM 906 N N . ILE A 1 115 ? 5.200 7.728 10.731 1.00 95.94 115 ILE A N 1
ATOM 907 C CA . ILE A 1 115 ? 4.943 6.331 11.103 1.00 95.94 115 ILE A CA 1
ATOM 908 C C . ILE A 1 115 ? 6.237 5.536 10.945 1.00 95.94 115 ILE A C 1
ATOM 910 O O . ILE A 1 115 ? 6.656 5.272 9.821 1.00 95.94 115 ILE A O 1
ATOM 914 N N . ALA A 1 116 ? 6.860 5.112 12.047 1.00 93.06 116 ALA A N 1
ATOM 915 C CA . ALA A 1 116 ? 8.155 4.434 11.966 1.00 93.06 116 ALA A CA 1
ATOM 916 C C . ALA A 1 116 ? 8.061 3.089 11.213 1.00 93.06 116 ALA A C 1
ATOM 918 O O . ALA A 1 116 ? 8.853 2.845 10.303 1.00 93.06 116 ALA A O 1
ATOM 919 N N . THR A 1 117 ? 7.051 2.259 11.509 1.00 95.25 117 THR A N 1
ATOM 920 C CA . THR A 1 117 ? 6.760 1.025 10.749 1.00 95.25 117 THR A CA 1
ATOM 921 C C . THR A 1 117 ? 5.274 0.887 10.414 1.00 95.25 117 THR A C 1
ATOM 923 O O . THR A 1 117 ? 4.426 0.909 11.306 1.00 95.25 117 THR A O 1
ATOM 926 N N . LEU A 1 118 ? 4.949 0.661 9.141 1.00 97.88 118 LEU A N 1
ATOM 927 C CA . LEU A 1 118 ? 3.607 0.287 8.684 1.00 97.88 118 LEU A CA 1
ATOM 928 C C . LEU A 1 118 ? 3.613 -1.183 8.256 1.00 97.88 118 LEU A C 1
ATOM 930 O O . LEU A 1 118 ? 4.351 -1.550 7.347 1.00 97.88 118 LEU A O 1
ATOM 934 N N . TRP A 1 119 ? 2.800 -2.024 8.895 1.00 97.81 119 TRP A N 1
ATOM 935 C CA . TRP A 1 119 ? 2.738 -3.457 8.599 1.00 97.81 119 TRP A CA 1
ATOM 936 C C . TRP A 1 119 ? 1.309 -3.908 8.321 1.00 97.81 119 TRP A C 1
ATOM 938 O O . TRP A 1 119 ? 0.454 -3.897 9.201 1.00 97.81 119 TRP A O 1
ATOM 948 N N . VAL A 1 120 ? 1.053 -4.383 7.110 1.00 98.31 120 VAL A N 1
ATOM 949 C CA . VAL A 1 120 ? -0.250 -4.893 6.689 1.00 98.31 120 VAL A CA 1
ATOM 950 C C . VAL A 1 120 ? -0.090 -6.322 6.189 1.00 98.31 120 VAL A C 1
ATOM 952 O O . VAL A 1 120 ? 0.748 -6.584 5.325 1.00 98.31 120 VAL A O 1
ATOM 955 N N . LYS A 1 121 ? -0.875 -7.256 6.737 1.00 98.00 121 LYS A N 1
ATOM 956 C CA . LYS A 1 121 ? -0.801 -8.679 6.382 1.00 98.00 121 LYS A CA 1
ATOM 957 C C . LYS A 1 121 ? -2.177 -9.342 6.356 1.00 98.00 121 LYS A C 1
ATOM 959 O O . LYS A 1 121 ? -3.044 -9.013 7.170 1.00 98.00 121 LYS A O 1
ATOM 964 N N . ASP A 1 122 ? -2.336 -10.306 5.451 1.00 98.19 122 ASP A N 1
ATOM 965 C CA . ASP A 1 122 ? -3.472 -11.236 5.373 1.00 98.19 122 ASP A CA 1
ATOM 966 C C . ASP A 1 122 ? -4.847 -10.523 5.359 1.00 98.19 122 ASP A C 1
ATOM 968 O O . ASP A 1 122 ? -5.817 -11.021 5.915 1.00 98.19 122 ASP A O 1
ATOM 972 N N . SER A 1 123 ? -4.926 -9.313 4.790 1.00 98.38 123 SER A N 1
ATOM 973 C CA . SER A 1 123 ? -6.079 -8.404 4.923 1.00 98.38 123 SER A CA 1
ATOM 974 C C . SER A 1 123 ? -6.738 -8.079 3.573 1.00 98.38 123 SER A C 1
ATOM 976 O O . SER A 1 123 ? -6.167 -8.309 2.504 1.00 98.38 123 SER A O 1
ATOM 978 N N . VAL A 1 124 ? -7.959 -7.538 3.608 1.00 98.44 124 VAL A N 1
ATOM 979 C CA . VAL A 1 124 ? -8.766 -7.205 2.424 1.00 98.44 124 VAL A CA 1
ATOM 980 C C . VAL A 1 124 ? -9.067 -5.709 2.389 1.00 98.44 124 VAL A C 1
ATOM 982 O O . VAL A 1 124 ? -9.614 -5.167 3.345 1.00 98.44 124 VAL A O 1
ATOM 985 N N . PHE A 1 125 ? -8.752 -5.062 1.263 1.00 94.56 125 PHE A N 1
ATOM 986 C CA . PHE A 1 125 ? -8.936 -3.631 1.037 1.00 94.56 125 PHE A CA 1
ATOM 987 C C . PHE A 1 125 ? -9.575 -3.312 -0.315 1.00 94.56 125 PHE A C 1
ATOM 989 O O . PHE A 1 125 ? -9.208 -3.877 -1.352 1.00 94.56 125 PHE A O 1
ATOM 996 N N . PHE A 1 126 ? -10.457 -2.312 -0.354 1.00 92.50 126 PHE A N 1
ATOM 997 C CA . PHE A 1 126 ? -10.823 -1.689 -1.626 1.00 92.50 126 PHE A CA 1
ATOM 998 C C . PHE A 1 126 ? -9.781 -0.632 -2.023 1.00 92.50 126 PHE A C 1
ATOM 1000 O O . PHE A 1 126 ? -9.232 -0.697 -3.122 1.00 92.50 126 PHE A O 1
ATOM 1007 N N . GLY A 1 127 ? -9.441 0.302 -1.132 1.00 92.00 127 GLY A N 1
ATOM 1008 C CA . GLY A 1 127 ? -8.439 1.339 -1.389 1.00 92.00 127 GLY A CA 1
ATOM 1009 C C . GLY A 1 127 ? -7.488 1.555 -0.218 1.00 92.00 127 GLY A C 1
ATOM 1010 O O . GLY A 1 127 ? -7.930 1.771 0.906 1.00 92.00 127 GLY A O 1
ATOM 1011 N N . PHE A 1 128 ? -6.187 1.552 -0.499 1.00 94.88 128 PHE A N 1
ATOM 1012 C CA . PHE A 1 128 ? -5.123 1.801 0.469 1.00 94.88 128 PHE A CA 1
ATOM 1013 C C . PHE A 1 128 ? -4.308 3.025 0.033 1.00 94.88 128 PHE A C 1
ATOM 1015 O O . PHE A 1 128 ? -3.658 3.002 -1.016 1.00 94.88 128 PHE A O 1
ATOM 1022 N N . ASN A 1 129 ? -4.385 4.110 0.807 1.00 93.25 129 ASN A N 1
ATOM 1023 C CA . ASN A 1 129 ? -3.853 5.423 0.439 1.00 93.25 129 ASN A CA 1
ATOM 1024 C C . ASN A 1 129 ? -2.847 5.916 1.487 1.00 93.25 129 ASN A C 1
ATOM 1026 O O . ASN A 1 129 ? -3.183 6.020 2.665 1.00 93.25 129 ASN A O 1
ATOM 1030 N N . ILE A 1 130 ? -1.637 6.258 1.041 1.00 93.56 130 ILE A N 1
ATOM 1031 C CA . ILE A 1 130 ? -0.547 6.800 1.862 1.00 93.56 130 ILE A CA 1
ATOM 1032 C C . ILE A 1 130 ? -0.186 8.192 1.323 1.00 93.56 130 ILE A C 1
ATOM 1034 O O . ILE A 1 130 ? 0.252 8.309 0.177 1.00 93.56 130 ILE A O 1
ATOM 1038 N N . LEU A 1 131 ? -0.400 9.248 2.108 1.00 90.88 131 LEU A N 1
ATOM 1039 C CA . LEU A 1 131 ? -0.351 10.644 1.659 1.00 90.88 131 LEU A CA 1
ATOM 1040 C C . LEU A 1 131 ? 0.486 11.509 2.613 1.00 90.88 131 LEU A C 1
ATOM 1042 O O . LEU A 1 131 ? 0.154 11.620 3.786 1.00 90.88 131 LEU A O 1
ATOM 1046 N N . ASP A 1 132 ? 1.540 12.157 2.115 1.00 90.31 132 ASP A N 1
ATOM 1047 C CA . ASP A 1 132 ? 2.426 13.026 2.920 1.00 90.31 132 ASP A CA 1
ATOM 1048 C C . ASP A 1 132 ? 2.919 12.336 4.214 1.00 90.31 132 ASP A C 1
ATOM 1050 O O . ASP A 1 132 ? 2.862 12.890 5.310 1.00 90.31 132 ASP A O 1
ATOM 1054 N N . ILE A 1 133 ? 3.345 11.073 4.086 1.00 94.00 133 ILE A N 1
ATOM 1055 C CA . ILE A 1 133 ? 3.824 10.250 5.205 1.00 94.00 133 ILE A CA 1
ATOM 1056 C C . ILE A 1 133 ? 5.347 10.263 5.266 1.00 94.00 133 ILE A C 1
ATOM 1058 O O . ILE A 1 133 ? 6.028 9.995 4.272 1.00 94.00 133 ILE A O 1
ATOM 1062 N N . LYS A 1 134 ? 5.874 10.498 6.467 1.00 94.94 134 LYS A N 1
ATOM 1063 C CA . LYS A 1 134 ? 7.271 10.217 6.811 1.00 94.94 134 LYS A CA 1
ATOM 1064 C C . LYS A 1 134 ? 7.350 8.832 7.449 1.00 94.94 134 LYS A C 1
ATOM 1066 O O . LYS A 1 134 ? 6.499 8.498 8.270 1.00 94.94 134 LYS A O 1
ATOM 1071 N N . PHE A 1 135 ? 8.347 8.034 7.080 1.00 94.94 135 PHE A N 1
ATOM 1072 C CA . PHE A 1 135 ? 8.584 6.731 7.703 1.00 94.94 135 PHE A CA 1
ATOM 1073 C C . PHE A 1 135 ? 10.066 6.505 7.998 1.00 94.94 135 PHE A C 1
ATOM 1075 O O . PHE A 1 135 ? 10.922 6.981 7.257 1.00 94.94 135 PHE A O 1
ATOM 1082 N N . GLU A 1 136 ? 10.359 5.790 9.082 1.00 91.44 136 GLU A N 1
ATOM 1083 C CA . GLU A 1 136 ? 11.728 5.624 9.600 1.00 91.44 136 GLU A CA 1
ATOM 1084 C C . GLU A 1 136 ? 12.309 4.249 9.261 1.00 91.44 136 GLU A C 1
ATOM 1086 O O . GLU A 1 136 ? 13.450 4.133 8.831 1.00 91.44 136 GLU A O 1
ATOM 1091 N N . ASN A 1 137 ? 11.507 3.194 9.412 1.00 91.12 137 ASN A N 1
ATOM 1092 C CA . ASN A 1 137 ? 11.945 1.824 9.185 1.00 91.12 137 ASN A CA 1
ATOM 1093 C C . ASN A 1 137 ? 11.422 1.327 7.838 1.00 91.12 137 ASN A C 1
ATOM 1095 O O . ASN A 1 137 ? 12.182 1.194 6.885 1.00 91.12 137 ASN A O 1
ATOM 1099 N N . SER A 1 138 ? 10.126 1.023 7.744 1.00 94.50 138 SER A N 1
ATOM 1100 C CA . SER A 1 138 ? 9.590 0.289 6.591 1.00 94.50 138 SER A CA 1
ATOM 1101 C C . SER A 1 138 ? 8.071 0.345 6.450 1.00 94.50 138 SER A C 1
ATOM 1103 O O . SER A 1 138 ? 7.330 0.585 7.406 1.00 94.50 138 SER A O 1
ATOM 1105 N N . ILE A 1 139 ? 7.616 0.084 5.224 1.00 97.56 139 ILE A N 1
ATOM 1106 C CA . ILE A 1 139 ? 6.210 -0.065 4.851 1.00 97.56 139 ILE A CA 1
ATOM 1107 C C . ILE A 1 139 ? 6.031 -1.427 4.173 1.00 97.56 139 ILE A C 1
ATOM 1109 O O . ILE A 1 139 ? 6.568 -1.6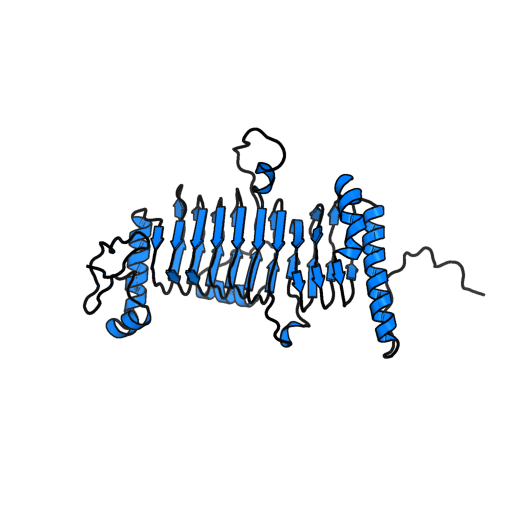54 3.093 1.00 97.56 139 ILE A O 1
ATOM 1113 N N . TYR A 1 140 ? 5.238 -2.310 4.776 1.00 97.69 140 TYR A N 1
ATOM 1114 C CA . TYR A 1 140 ? 4.915 -3.637 4.252 1.00 97.69 140 TYR A CA 1
ATOM 1115 C C . TYR A 1 140 ? 3.414 -3.778 4.009 1.00 97.69 140 TYR A C 1
ATOM 1117 O O . TYR A 1 140 ? 2.617 -3.576 4.926 1.00 97.69 140 TYR A O 1
ATOM 1125 N N . VAL A 1 141 ? 3.029 -4.199 2.803 1.00 98.12 141 VAL A N 1
ATOM 1126 C CA . VAL A 1 141 ? 1.686 -4.714 2.500 1.00 98.12 141 VAL A CA 1
ATOM 1127 C C . VAL A 1 141 ? 1.857 -6.088 1.861 1.00 98.12 141 VAL A C 1
ATOM 1129 O O . VAL A 1 141 ? 2.310 -6.182 0.723 1.00 98.12 141 VAL A O 1
ATOM 1132 N N . ARG A 1 142 ? 1.540 -7.144 2.619 1.00 97.81 142 ARG A N 1
ATOM 1133 C CA . ARG A 1 142 ? 1.818 -8.547 2.269 1.00 97.81 142 ARG A CA 1
ATOM 1134 C C . ARG A 1 142 ? 0.558 -9.412 2.272 1.00 97.81 142 ARG A C 1
ATOM 1136 O O . ARG A 1 142 ? -0.358 -9.149 3.056 1.00 97.81 142 ARG A O 1
ATOM 1143 N N . ASN A 1 143 ? 0.523 -10.475 1.467 1.00 98.19 143 ASN A N 1
ATOM 1144 C CA . ASN A 1 143 ? -0.518 -11.522 1.484 1.00 98.19 143 ASN A CA 1
ATOM 1145 C C . ASN A 1 143 ? -1.970 -10.993 1.432 1.00 98.19 143 ASN A C 1
ATOM 1147 O O . ASN A 1 143 ? -2.872 -11.568 2.039 1.00 98.19 143 ASN A O 1
ATOM 1151 N N . SER A 1 144 ? -2.205 -9.844 0.799 1.00 98.38 144 SER A N 1
ATOM 1152 C CA . SER A 1 144 ? -3.446 -9.077 0.971 1.00 98.38 144 SER A CA 1
ATOM 1153 C C . SER A 1 144 ? -4.207 -8.915 -0.342 1.00 98.38 144 SER A C 1
ATOM 1155 O O . SER A 1 144 ? -3.622 -8.765 -1.414 1.00 98.38 144 SER A O 1
ATOM 1157 N N . THR A 1 145 ? -5.537 -8.902 -0.276 1.00 98.31 145 THR A N 1
ATOM 1158 C CA . THR A 1 145 ? -6.373 -8.533 -1.427 1.00 98.31 145 THR A CA 1
ATOM 1159 C C . THR A 1 145 ? -6.561 -7.025 -1.419 1.00 98.31 145 THR A C 1
ATOM 1161 O O . THR A 1 145 ? -7.145 -6.501 -0.480 1.00 98.31 145 THR A O 1
ATOM 1164 N N . VAL A 1 146 ? -6.102 -6.307 -2.446 1.00 96.19 146 VAL A N 1
ATOM 1165 C CA . VAL A 1 146 ? -6.226 -4.838 -2.499 1.00 96.19 146 VAL A CA 1
ATOM 1166 C C . VAL A 1 146 ? -6.558 -4.364 -3.905 1.00 96.19 146 VAL A C 1
ATOM 1168 O O . VAL A 1 146 ? -5.853 -4.697 -4.848 1.00 96.19 146 VAL A O 1
ATOM 1171 N N . ARG A 1 147 ? -7.629 -3.578 -4.095 1.00 94.56 147 ARG A N 1
ATOM 1172 C CA . ARG A 1 147 ? -7.989 -3.107 -5.450 1.00 94.56 147 ARG A CA 1
ATOM 1173 C C . ARG A 1 147 ? -7.135 -1.924 -5.906 1.00 94.56 147 ARG A C 1
ATOM 1175 O O . ARG A 1 147 ? -6.686 -1.929 -7.052 1.00 94.56 147 ARG A O 1
ATOM 1182 N N . TYR A 1 148 ? -6.884 -0.944 -5.041 1.00 93.19 148 TYR A N 1
ATOM 1183 C CA . TYR A 1 148 ? -6.101 0.252 -5.371 1.00 93.19 148 TYR A CA 1
ATOM 1184 C C . TYR A 1 148 ? -5.056 0.553 -4.291 1.00 93.19 148 TYR A C 1
ATOM 1186 O O . TYR A 1 148 ? -5.405 0.681 -3.120 1.00 93.19 148 TYR A O 1
ATOM 1194 N N . LEU A 1 149 ? -3.795 0.707 -4.703 1.00 95.00 149 LEU A N 1
ATOM 1195 C CA . LEU A 1 149 ? -2.666 1.127 -3.866 1.00 95.00 149 LEU A CA 1
ATOM 1196 C C . LEU A 1 149 ? -2.153 2.478 -4.354 1.00 95.00 149 LEU A C 1
ATOM 1198 O O . LEU A 1 149 ? -1.636 2.571 -5.469 1.00 95.00 149 LEU A O 1
ATOM 1202 N N . MET A 1 150 ? -2.287 3.519 -3.535 1.00 92.31 150 MET A N 1
ATOM 1203 C CA . MET A 1 150 ? -1.946 4.890 -3.919 1.00 92.31 150 MET A CA 1
ATOM 1204 C C . MET A 1 150 ? -0.993 5.511 -2.897 1.00 92.31 150 MET A C 1
ATOM 1206 O O . MET A 1 150 ? -1.270 5.516 -1.701 1.00 92.31 150 MET A O 1
ATOM 1210 N N . MET A 1 151 ? 0.128 6.051 -3.369 1.00 92.50 151 MET A N 1
ATOM 1211 C CA . MET A 1 151 ? 1.196 6.600 -2.532 1.00 92.50 151 MET A CA 1
ATOM 1212 C C . MET A 1 151 ? 1.632 7.967 -3.066 1.00 92.50 151 MET A C 1
ATOM 1214 O O . MET A 1 151 ? 2.120 8.054 -4.187 1.00 92.50 151 MET A O 1
ATOM 1218 N N . ASN A 1 152 ? 1.483 9.043 -2.297 1.00 90.44 152 ASN A N 1
ATOM 1219 C CA . ASN A 1 152 ? 1.832 10.400 -2.736 1.00 90.44 152 ASN A CA 1
ATOM 1220 C C . ASN A 1 152 ? 2.654 11.124 -1.660 1.00 90.44 152 ASN A C 1
ATOM 1222 O O . ASN A 1 152 ? 2.256 11.130 -0.498 1.00 90.44 152 ASN A O 1
ATOM 1226 N N . SER A 1 153 ? 3.765 11.761 -2.045 1.00 89.81 153 SER A N 1
ATOM 1227 C CA . SER A 1 153 ? 4.660 12.502 -1.131 1.00 89.81 153 SER A CA 1
ATOM 1228 C C . SER A 1 153 ? 5.147 11.686 0.084 1.00 89.81 153 SER A C 1
ATOM 1230 O O . SER A 1 153 ? 5.141 12.175 1.208 1.00 89.81 153 SER A O 1
ATOM 1232 N N . VAL A 1 154 ? 5.532 10.421 -0.115 1.00 93.50 154 VAL A N 1
ATOM 1233 C CA . VAL A 1 154 ? 6.029 9.549 0.965 1.00 93.50 154 VAL A CA 1
ATOM 1234 C C . VAL A 1 154 ? 7.554 9.566 1.029 1.00 93.50 154 VAL A C 1
ATOM 1236 O O . VAL A 1 154 ? 8.230 9.428 0.009 1.00 93.50 154 VAL A O 1
ATOM 1239 N N . HIS A 1 155 ? 8.096 9.736 2.232 1.00 93.62 155 HIS A N 1
ATOM 1240 C CA . HIS A 1 155 ? 9.516 9.985 2.451 1.00 93.62 155 HIS A CA 1
ATOM 1241 C C . HIS A 1 155 ? 10.089 9.110 3.567 1.00 93.62 155 HIS A C 1
ATOM 1243 O O . HIS A 1 155 ? 9.661 9.201 4.716 1.00 93.62 155 HIS A O 1
ATOM 1249 N N . HIS A 1 156 ? 11.115 8.330 3.238 1.00 93.25 156 HIS A N 1
ATOM 1250 C CA . HIS A 1 156 ? 12.010 7.751 4.229 1.00 93.25 156 HIS A CA 1
ATOM 1251 C C . HIS A 1 156 ? 12.813 8.863 4.919 1.00 93.25 156 HIS A C 1
ATOM 1253 O O . HIS A 1 156 ? 13.416 9.706 4.243 1.00 93.25 156 HIS A O 1
ATOM 1259 N N . VAL A 1 157 ? 12.830 8.841 6.249 1.00 88.94 157 VAL A N 1
ATOM 1260 C CA . VAL A 1 157 ? 13.659 9.687 7.111 1.00 88.94 157 VAL A CA 1
ATOM 1261 C C . VAL A 1 157 ? 14.601 8.763 7.869 1.00 88.94 157 VAL A C 1
ATOM 1263 O O . VAL A 1 157 ? 14.150 7.835 8.528 1.00 88.94 157 VAL A O 1
ATOM 1266 N N . GLU A 1 158 ? 15.906 8.994 7.761 1.00 76.88 158 GLU A N 1
ATOM 1267 C CA . GLU A 1 158 ? 16.896 8.156 8.438 1.00 76.88 158 GLU A CA 1
ATOM 1268 C C . GLU A 1 158 ? 16.847 8.410 9.949 1.00 76.88 158 GLU A C 1
ATOM 1270 O O . GLU A 1 158 ? 17.039 9.538 10.407 1.00 76.88 158 GLU A O 1
ATOM 1275 N N . GLY A 1 159 ? 16.546 7.360 10.717 1.00 62.31 159 GLY A N 1
ATOM 1276 C CA . GLY A 1 159 ? 16.564 7.405 12.176 1.00 62.31 159 GLY A CA 1
ATOM 1277 C C . GLY A 1 159 ? 17.987 7.525 12.727 1.00 62.31 159 GLY A C 1
ATOM 1278 O O . GLY A 1 159 ? 18.949 7.054 12.124 1.00 62.31 159 GLY A O 1
ATOM 1279 N N . THR A 1 160 ? 18.125 8.117 13.912 1.00 46.75 160 THR A N 1
ATOM 1280 C CA . THR A 1 160 ? 19.418 8.342 14.586 1.00 46.75 160 THR A CA 1
ATOM 1281 C C . THR A 1 160 ? 20.088 7.079 15.138 1.00 46.75 160 THR A C 1
ATOM 1283 O O . THR A 1 160 ? 21.232 7.147 15.579 1.00 46.75 160 THR A O 1
ATOM 1286 N N . SER A 1 161 ? 19.424 5.920 15.122 1.00 43.06 161 SER A N 1
ATOM 1287 C CA . SER A 1 161 ? 19.975 4.661 15.633 1.00 43.06 161 SER A CA 1
ATOM 1288 C C . SER A 1 161 ? 20.707 3.873 14.539 1.00 43.06 161 SER A C 1
ATOM 1290 O O . SER A 1 161 ? 20.197 2.867 14.039 1.00 43.06 161 SER A O 1
ATOM 1292 N N . ILE A 1 162 ? 21.917 4.322 14.190 1.00 41.41 162 ILE A N 1
ATOM 1293 C CA . ILE A 1 162 ? 22.884 3.519 13.428 1.00 41.41 162 ILE A CA 1
ATOM 1294 C C . ILE A 1 162 ? 23.424 2.440 14.375 1.00 41.41 162 ILE A C 1
ATOM 1296 O O . ILE A 1 162 ? 24.379 2.665 15.114 1.00 41.41 162 ILE A O 1
ATOM 1300 N N . GLY A 1 163 ? 22.767 1.279 14.394 1.00 35.69 163 GLY A N 1
ATOM 1301 C CA . GLY A 1 163 ? 23.340 0.076 14.993 1.00 35.69 163 GLY A CA 1
ATOM 1302 C C . GLY A 1 163 ? 24.571 -0.352 14.196 1.00 35.69 163 GLY A C 1
ATOM 1303 O O . GLY A 1 163 ? 24.537 -0.308 12.966 1.00 35.69 163 GLY A O 1
ATOM 1304 N N . GLU A 1 164 ? 25.646 -0.730 14.887 1.00 33.66 164 GLU A N 1
ATOM 1305 C CA . GLU A 1 164 ? 26.924 -1.083 14.262 1.00 33.66 164 GLU A CA 1
ATOM 1306 C C . GLU A 1 164 ? 26.749 -2.171 13.190 1.00 33.66 164 GLU A C 1
ATOM 1308 O O . GLU A 1 164 ? 26.027 -3.157 13.373 1.00 33.66 164 GLU A O 1
ATOM 1313 N N . GLY A 1 165 ? 27.365 -1.939 12.030 1.00 34.50 165 GLY A N 1
ATOM 1314 C CA . GLY A 1 165 ? 27.115 -2.715 10.822 1.00 34.50 165 GLY A CA 1
ATOM 1315 C C . GLY A 1 165 ? 27.798 -4.079 10.833 1.00 34.50 165 GLY A C 1
ATOM 1316 O O . GLY A 1 165 ? 28.998 -4.177 10.589 1.00 34.50 165 GLY A O 1
ATOM 1317 N N . GLU A 1 166 ? 27.010 -5.138 11.001 1.00 30.66 166 GLU A N 1
ATOM 1318 C CA . GLU A 1 166 ? 27.362 -6.472 10.510 1.00 30.66 166 GLU A CA 1
ATOM 1319 C C . GLU A 1 166 ? 26.903 -6.618 9.052 1.00 30.66 166 GLU A C 1
ATOM 1321 O O . GLU A 1 166 ? 25.795 -6.212 8.689 1.00 30.66 166 GLU A O 1
ATOM 1326 N N . TYR A 1 167 ? 27.767 -7.199 8.217 1.00 33.41 167 TYR A N 1
ATOM 1327 C CA . TYR A 1 167 ? 27.569 -7.339 6.773 1.00 33.41 167 TYR A CA 1
ATOM 1328 C C . TYR A 1 167 ? 26.242 -8.029 6.393 1.00 33.41 167 TYR A C 1
ATOM 1330 O O . TYR A 1 167 ? 25.887 -9.078 6.927 1.00 33.41 167 TYR A O 1
ATOM 1338 N N . GLY A 1 168 ? 25.574 -7.501 5.363 1.00 38.44 168 GLY A N 1
ATOM 1339 C CA . GLY A 1 168 ? 24.667 -8.266 4.496 1.00 38.44 168 GLY A CA 1
ATOM 1340 C C . GLY A 1 168 ? 23.165 -8.103 4.739 1.00 38.44 168 GLY A C 1
ATOM 1341 O O . GLY A 1 168 ? 22.439 -7.820 3.791 1.00 38.44 168 GLY A O 1
ATOM 1342 N N . GLU A 1 169 ? 22.670 -8.280 5.969 1.00 37.50 169 GLU A N 1
ATOM 1343 C CA . GLU A 1 169 ? 21.226 -8.534 6.162 1.00 37.50 169 GLU A CA 1
ATOM 1344 C C . GLU A 1 169 ? 20.422 -7.364 6.760 1.00 37.50 169 GLU A C 1
ATOM 1346 O O . GLU A 1 169 ? 19.320 -7.069 6.287 1.00 37.50 169 GLU A O 1
ATOM 1351 N N . LYS A 1 170 ? 20.946 -6.649 7.767 1.00 43.47 170 LYS A N 1
ATOM 1352 C CA . LYS A 1 170 ? 20.167 -5.636 8.519 1.00 43.47 170 LYS A CA 1
ATOM 1353 C C . LYS A 1 170 ? 19.923 -4.329 7.747 1.00 43.47 170 LYS A C 1
ATOM 1355 O O . LYS A 1 170 ? 18.882 -3.701 7.945 1.00 43.47 170 LYS A O 1
ATOM 1360 N N . GLU A 1 171 ? 20.811 -3.937 6.829 1.00 44.38 171 GLU A N 1
ATOM 1361 C CA . GLU A 1 171 ? 20.616 -2.734 5.995 1.00 44.38 171 GLU A CA 1
ATOM 1362 C C . GLU A 1 171 ? 19.391 -2.834 5.070 1.00 44.38 171 GLU A C 1
ATOM 1364 O O . GLU A 1 171 ? 18.799 -1.816 4.712 1.00 44.38 171 GLU A O 1
ATOM 1369 N N . THR A 1 172 ? 18.972 -4.055 4.716 1.00 50.94 172 THR A N 1
ATOM 1370 C CA . THR A 1 172 ? 17.904 -4.314 3.733 1.00 50.94 172 THR A CA 1
ATOM 1371 C C . THR A 1 172 ? 16.496 -3.946 4.215 1.00 50.94 172 THR A C 1
ATOM 1373 O O . THR A 1 172 ? 15.578 -3.836 3.398 1.00 50.94 172 THR A O 1
ATOM 1376 N N . VAL A 1 173 ? 16.308 -3.763 5.528 1.00 62.31 173 VAL A N 1
ATOM 1377 C CA . VAL A 1 173 ? 14.998 -3.530 6.163 1.00 62.31 173 VAL A CA 1
ATOM 1378 C C . VAL A 1 173 ? 14.646 -2.040 6.232 1.00 62.31 173 VAL A C 1
ATOM 1380 O O . VAL A 1 173 ? 13.466 -1.692 6.163 1.00 62.31 173 VAL A O 1
ATOM 1383 N N . TYR A 1 174 ? 15.642 -1.159 6.354 1.00 82.81 174 TYR A N 1
ATOM 1384 C CA . TYR A 1 174 ? 15.441 0.283 6.532 1.00 82.81 174 TYR A CA 1
ATOM 1385 C C . TYR A 1 174 ? 15.193 1.003 5.203 1.00 82.81 174 TYR A C 1
ATOM 1387 O O . TYR A 1 174 ? 15.829 0.732 4.187 1.00 82.81 174 TYR A O 1
ATOM 1395 N N . GLY A 1 175 ? 14.261 1.953 5.198 1.00 89.31 175 GLY A N 1
ATOM 1396 C CA . GLY A 1 175 ? 13.843 2.673 3.998 1.00 89.31 175 GLY A CA 1
ATOM 1397 C C . GLY A 1 175 ? 13.168 1.803 2.939 1.00 89.31 175 GLY A C 1
ATOM 1398 O O . GLY A 1 175 ? 13.079 2.236 1.789 1.00 89.31 175 GLY A O 1
ATOM 1399 N N . ARG A 1 176 ? 12.701 0.600 3.299 1.00 94.38 176 ARG A N 1
ATOM 1400 C CA . ARG A 1 176 ? 12.038 -0.343 2.390 1.00 94.38 176 ARG A CA 1
ATOM 1401 C C . ARG A 1 176 ? 10.528 -0.120 2.355 1.00 94.38 176 ARG A C 1
ATOM 1403 O O . ARG A 1 176 ? 9.862 -0.112 3.390 1.00 94.38 176 ARG A O 1
ATOM 1410 N N . ILE A 1 177 ? 9.986 0.005 1.150 1.00 97.38 177 ILE A N 1
ATOM 1411 C CA . ILE A 1 177 ? 8.555 -0.087 0.855 1.00 97.38 177 ILE A CA 1
ATOM 1412 C C . ILE A 1 177 ? 8.353 -1.367 0.049 1.00 97.38 177 ILE A C 1
ATOM 1414 O O . ILE A 1 177 ? 9.012 -1.557 -0.969 1.00 97.38 177 ILE A O 1
ATOM 1418 N N . GLU A 1 178 ? 7.458 -2.247 0.478 1.00 97.56 178 GLU A N 1
ATOM 1419 C CA . GLU A 1 178 ? 7.220 -3.524 -0.188 1.00 97.56 178 GLU A CA 1
ATOM 1420 C C . GLU A 1 178 ? 5.728 -3.842 -0.290 1.00 97.56 178 GLU A C 1
ATOM 1422 O O . GLU A 1 178 ? 5.004 -3.886 0.709 1.00 97.56 178 GLU A O 1
ATOM 1427 N N . PHE A 1 179 ? 5.301 -4.116 -1.520 1.00 98.25 179 PHE A N 1
ATOM 1428 C CA . PHE A 1 179 ? 3.980 -4.611 -1.879 1.00 98.25 179 PHE A CA 1
ATOM 1429 C C . PHE A 1 179 ? 4.142 -6.025 -2.450 1.00 98.25 179 PHE A C 1
ATOM 1431 O O . PHE A 1 179 ? 4.538 -6.174 -3.608 1.00 98.25 179 PHE A O 1
ATOM 1438 N N . SER A 1 180 ? 3.880 -7.053 -1.638 1.00 98.00 180 SER A N 1
ATOM 1439 C CA . SER A 1 180 ? 4.144 -8.458 -1.984 1.00 98.00 180 SER A CA 1
ATOM 1440 C C . SER A 1 180 ? 2.940 -9.383 -1.797 1.00 98.00 180 SER A C 1
ATOM 1442 O O . SER A 1 180 ? 2.084 -9.164 -0.938 1.00 98.00 180 SER A O 1
ATOM 1444 N N . ASP A 1 181 ? 2.855 -10.415 -2.640 1.00 98.25 181 ASP A N 1
ATOM 1445 C CA . ASP A 1 181 ? 1.841 -11.481 -2.563 1.00 98.25 181 ASP A CA 1
ATOM 1446 C C . ASP A 1 181 ? 0.403 -10.929 -2.561 1.00 98.25 181 ASP A C 1
ATOM 1448 O O . ASP A 1 181 ? -0.480 -11.353 -1.806 1.00 98.25 181 ASP A O 1
ATOM 1452 N N . LEU A 1 182 ? 0.186 -9.906 -3.392 1.00 98.44 182 LEU A N 1
ATOM 1453 C CA . LEU A 1 182 ? -1.061 -9.154 -3.444 1.00 98.44 182 LEU A CA 1
ATOM 1454 C C . LEU A 1 182 ? -2.000 -9.700 -4.503 1.00 98.44 182 LEU A C 1
ATOM 1456 O O . LEU A 1 182 ? -1.602 -9.921 -5.645 1.00 98.44 182 LEU A O 1
ATOM 1460 N N . LYS A 1 183 ? -3.279 -9.818 -4.151 1.00 98.06 183 LYS A N 1
ATOM 1461 C CA . LYS A 1 183 ? -4.305 -10.343 -5.053 1.00 98.06 183 LYS A CA 1
ATOM 1462 C C . LYS A 1 183 ? -5.261 -9.277 -5.547 1.00 98.06 183 LYS A C 1
ATOM 1464 O O . LYS A 1 183 ? -5.590 -8.320 -4.838 1.00 98.06 183 LYS A O 1
ATOM 1469 N N . ASN A 1 184 ? -5.821 -9.535 -6.730 1.00 95.75 184 ASN A N 1
ATOM 1470 C CA . ASN A 1 184 ? -6.977 -8.821 -7.267 1.00 95.75 184 ASN A CA 1
ATOM 1471 C C . ASN A 1 184 ? -6.719 -7.316 -7.560 1.00 95.75 184 ASN A C 1
ATOM 1473 O O . ASN A 1 184 ? -7.667 -6.517 -7.619 1.00 95.75 184 ASN A O 1
ATOM 1477 N N . VAL A 1 185 ? -5.451 -6.935 -7.778 1.00 96.81 185 VAL A N 1
ATOM 1478 C CA . VAL A 1 185 ? -4.983 -5.538 -7.872 1.00 96.81 185 VAL A CA 1
ATOM 1479 C C . VAL A 1 185 ? -5.393 -4.877 -9.183 1.00 96.81 185 VAL A C 1
ATOM 1481 O O . VAL A 1 185 ? -5.161 -5.411 -10.264 1.00 96.81 185 VAL A O 1
ATOM 1484 N N . ARG A 1 186 ? -5.976 -3.673 -9.125 1.00 94.06 186 ARG A N 1
ATOM 1485 C CA . ARG A 1 186 ? -6.365 -2.890 -10.313 1.00 94.06 186 ARG A CA 1
ATOM 1486 C C . ARG A 1 186 ? -5.364 -1.803 -10.675 1.00 94.06 186 ARG A C 1
ATOM 1488 O O . ARG A 1 186 ? -5.195 -1.520 -11.862 1.00 94.06 186 ARG A O 1
ATOM 1495 N N . ARG A 1 187 ? -4.732 -1.172 -9.683 1.00 93.69 187 ARG A N 1
ATOM 1496 C CA . ARG A 1 187 ? -3.710 -0.145 -9.911 1.00 93.69 187 ARG A CA 1
ATOM 1497 C C . ARG A 1 187 ? -2.794 0.037 -8.704 1.00 93.69 187 ARG A C 1
ATOM 1499 O O . ARG A 1 187 ? -3.275 0.092 -7.574 1.00 93.69 187 ARG A O 1
ATOM 1506 N N . ILE A 1 188 ? -1.511 0.227 -8.991 1.00 96.25 188 ILE A N 1
ATOM 1507 C CA . ILE A 1 188 ? -0.506 0.791 -8.089 1.00 96.25 188 ILE A CA 1
ATOM 1508 C C . ILE A 1 188 ? -0.122 2.168 -8.656 1.00 96.25 188 ILE A C 1
ATOM 1510 O O . ILE A 1 188 ? 0.211 2.285 -9.840 1.00 96.25 188 ILE A O 1
ATOM 1514 N N . GLY A 1 189 ? -0.237 3.227 -7.856 1.00 94.06 189 GLY A N 1
ATOM 1515 C CA . GLY A 1 189 ? -0.029 4.609 -8.293 1.00 94.06 189 GLY A CA 1
ATOM 1516 C C . GLY A 1 189 ? 0.814 5.421 -7.316 1.00 94.06 189 GLY A C 1
ATOM 1517 O O . GLY A 1 189 ? 0.337 5.783 -6.244 1.00 94.06 189 GLY A O 1
ATOM 1518 N N . VAL A 1 190 ? 2.032 5.779 -7.718 1.00 93.81 190 VAL A N 1
ATOM 1519 C CA . VAL A 1 190 ? 2.944 6.642 -6.956 1.00 93.81 190 VAL A CA 1
ATOM 1520 C C . VAL A 1 190 ? 2.950 8.055 -7.548 1.00 93.81 190 VAL A C 1
ATOM 1522 O O . VAL A 1 190 ? 3.157 8.215 -8.752 1.00 93.81 190 VAL A O 1
ATOM 1525 N N . ASN A 1 191 ? 2.709 9.081 -6.724 1.00 88.06 191 ASN A N 1
ATOM 1526 C CA . ASN A 1 191 ? 2.579 10.494 -7.120 1.00 88.06 191 ASN A CA 1
ATOM 1527 C C . ASN A 1 191 ? 1.601 10.716 -8.288 1.00 88.06 191 ASN A C 1
ATOM 1529 O O . ASN A 1 191 ? 1.845 11.482 -9.231 1.00 88.06 191 ASN A O 1
ATOM 1533 N N . SER A 1 192 ? 0.466 10.023 -8.226 1.00 81.62 192 SER A N 1
ATOM 1534 C CA . SER A 1 192 ? -0.569 10.068 -9.253 1.00 81.62 192 SER A CA 1
ATOM 1535 C C . SER A 1 192 ? -1.697 11.022 -8.859 1.00 81.62 192 SER A C 1
ATOM 1537 O O . SER A 1 192 ? -2.141 11.055 -7.712 1.00 81.62 192 SER A O 1
ATOM 1539 N N . ARG A 1 193 ? -2.202 11.804 -9.823 1.00 65.50 193 ARG A N 1
ATOM 1540 C CA . ARG A 1 193 ? -3.465 12.530 -9.632 1.00 65.50 193 ARG A CA 1
ATOM 1541 C C . ARG A 1 193 ? -4.595 11.501 -9.672 1.00 65.50 193 ARG A C 1
ATOM 1543 O O . ARG A 1 193 ? -4.931 11.029 -10.755 1.00 65.50 193 ARG A O 1
ATOM 1550 N N . TYR A 1 194 ? -5.170 11.162 -8.524 1.00 61.56 194 TYR A N 1
ATOM 1551 C CA . TYR A 1 194 ? -6.401 10.378 -8.457 1.00 61.56 194 TYR A CA 1
ATOM 1552 C C . TYR A 1 194 ? -7.572 11.344 -8.222 1.00 61.56 194 TYR A C 1
ATOM 1554 O O . TYR A 1 194 ? -7.619 11.935 -7.147 1.00 61.56 194 TYR A O 1
ATOM 1562 N N . PRO A 1 195 ? -8.474 11.568 -9.203 1.00 55.22 195 PRO A N 1
ATOM 1563 C CA . PRO A 1 195 ? -9.541 12.569 -9.079 1.00 55.22 195 PRO A CA 1
ATOM 1564 C C . PRO A 1 195 ? -10.426 12.323 -7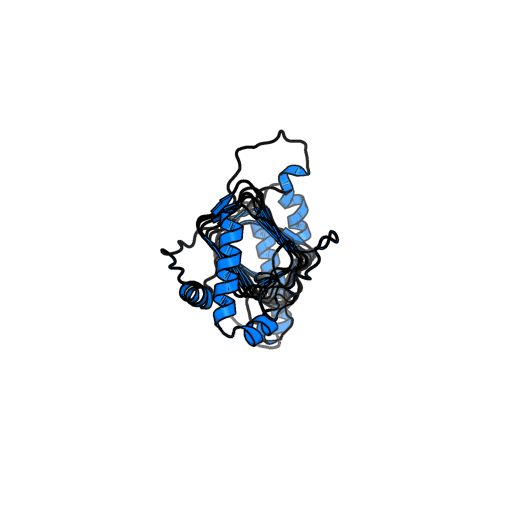.855 1.00 55.22 195 PRO A C 1
ATOM 1566 O O . PRO A 1 195 ? -10.579 13.206 -7.016 1.00 55.22 195 PRO A O 1
ATOM 1569 N N . LEU A 1 196 ? -10.853 11.067 -7.688 1.00 63.44 196 LEU A N 1
ATOM 1570 C CA . LEU A 1 196 ? -11.662 10.616 -6.559 1.00 63.44 196 LEU A CA 1
ATOM 1571 C C . LEU A 1 196 ? -10.944 10.750 -5.207 1.00 63.44 196 LEU A C 1
ATOM 1573 O O . LEU A 1 196 ? -11.608 10.706 -4.186 1.00 63.44 196 LEU A O 1
ATOM 1577 N N . LEU A 1 197 ? -9.615 10.933 -5.148 1.00 67.25 197 LEU A N 1
ATOM 1578 C CA . LEU A 1 197 ? -8.947 11.187 -3.865 1.00 67.25 197 LEU A CA 1
ATOM 1579 C C . LEU A 1 197 ? -9.374 12.526 -3.266 1.00 67.25 197 LEU A C 1
ATOM 1581 O O . LEU A 1 197 ? -9.478 12.632 -2.053 1.00 67.25 197 LEU A O 1
ATOM 1585 N N . LYS A 1 198 ? -9.609 13.541 -4.106 1.00 68.25 198 LYS A N 1
ATOM 1586 C CA . LYS A 1 198 ? -10.050 14.857 -3.638 1.00 68.25 198 LYS A CA 1
ATOM 1587 C C . LYS A 1 198 ? -11.434 14.741 -3.002 1.00 68.25 198 LYS A C 1
ATOM 1589 O O . LYS A 1 198 ? -11.587 15.099 -1.844 1.00 68.25 198 LYS A O 1
ATOM 1594 N N . GLU A 1 199 ? -12.373 14.133 -3.723 1.00 67.56 199 GLU A N 1
ATOM 1595 C CA . GLU A 1 199 ? -13.732 13.849 -3.244 1.00 67.56 199 GLU A CA 1
ATOM 1596 C C . GLU A 1 199 ? -13.714 12.989 -1.968 1.00 67.56 199 GLU A C 1
ATOM 1598 O O . GLU A 1 199 ? -14.328 13.356 -0.975 1.00 67.56 199 GLU A O 1
ATOM 1603 N N . LEU A 1 200 ? -12.925 11.907 -1.936 1.00 68.75 200 LEU A N 1
ATOM 1604 C CA . LEU A 1 200 ? -12.776 11.036 -0.761 1.00 68.75 200 LEU A CA 1
ATOM 1605 C C . LEU A 1 200 ? -12.208 11.749 0.475 1.00 68.75 200 LEU A C 1
ATOM 1607 O O . LEU A 1 200 ? -12.494 11.326 1.591 1.00 68.75 200 LEU A O 1
ATOM 1611 N N . LEU A 1 201 ? -11.375 12.775 0.311 1.00 70.88 201 LEU A N 1
ATOM 1612 C CA . LEU A 1 201 ? -10.828 13.539 1.436 1.00 70.88 201 LEU A CA 1
ATOM 1613 C C . LEU A 1 201 ? -11.802 14.642 1.873 1.00 70.88 201 LEU A C 1
ATOM 1615 O O . LEU A 1 201 ? -12.020 14.817 3.072 1.00 70.88 201 LEU A O 1
ATOM 1619 N N . GLU A 1 202 ? -12.472 15.292 0.919 1.00 73.56 202 GLU A N 1
ATOM 1620 C CA . GLU A 1 202 ? -13.565 16.240 1.170 1.00 73.56 202 GLU A CA 1
ATOM 1621 C C . GLU A 1 202 ? -14.730 15.571 1.929 1.00 73.56 202 GLU A C 1
ATOM 1623 O O . GLU A 1 202 ? -15.196 16.126 2.922 1.00 73.56 202 GLU A O 1
ATOM 1628 N N . GLU A 1 203 ? -15.108 14.334 1.567 1.00 71.44 203 GLU A N 1
ATOM 1629 C CA . GLU A 1 203 ? -16.088 13.487 2.281 1.00 71.44 203 GLU A CA 1
ATOM 1630 C C . GLU A 1 203 ? -15.797 13.345 3.787 1.00 71.44 203 GLU A C 1
ATOM 1632 O O . GLU A 1 203 ? -16.726 13.236 4.585 1.00 71.44 203 GLU A O 1
ATOM 1637 N N . HIS A 1 204 ? -14.520 13.329 4.185 1.00 66.69 204 HIS A N 1
ATOM 1638 C CA . HIS A 1 204 ? -14.092 13.089 5.571 1.00 66.69 204 HIS A CA 1
ATOM 1639 C C . HIS A 1 204 ? -13.608 14.372 6.278 1.00 66.69 204 HIS A C 1
ATOM 1641 O O . HIS A 1 204 ? -12.961 14.303 7.330 1.00 66.69 204 HIS A O 1
ATOM 1647 N N . GLY A 1 205 ? -13.928 15.545 5.711 1.00 65.06 205 GLY A N 1
ATOM 1648 C CA . GLY A 1 205 ? -13.598 16.862 6.266 1.00 65.06 205 GLY A CA 1
ATOM 1649 C C . GLY A 1 205 ? -12.114 17.227 6.180 1.00 65.06 205 GLY A C 1
ATOM 1650 O O . GLY A 1 205 ? -11.644 18.087 6.924 1.00 65.06 205 GLY A O 1
ATOM 1651 N N . ILE A 1 206 ? -11.359 16.558 5.307 1.00 67.94 206 ILE A N 1
ATOM 1652 C CA . ILE A 1 206 ? -9.914 16.716 5.184 1.00 67.94 206 ILE A CA 1
ATOM 1653 C C . ILE A 1 206 ? -9.605 17.723 4.075 1.00 67.94 206 ILE A C 1
ATOM 1655 O O . ILE A 1 206 ? -9.540 17.388 2.890 1.00 67.94 206 ILE A O 1
ATOM 1659 N N . ASN A 1 207 ? -9.334 18.965 4.473 1.00 59.69 207 ASN A N 1
ATOM 1660 C CA . ASN A 1 207 ? -8.733 19.946 3.577 1.00 59.69 207 ASN A CA 1
ATOM 1661 C C . ASN A 1 207 ? -7.269 19.576 3.317 1.00 59.69 207 ASN A C 1
ATOM 1663 O O . ASN A 1 207 ? -6.476 19.490 4.251 1.00 59.69 207 ASN A O 1
ATOM 1667 N N . LEU A 1 208 ? -6.895 19.410 2.046 1.00 57.72 208 LEU A N 1
ATOM 1668 C CA . LEU A 1 208 ? -5.495 19.325 1.634 1.00 57.72 208 LEU A CA 1
ATOM 1669 C C . LEU A 1 208 ? -4.921 20.746 1.459 1.00 57.72 208 LEU A C 1
ATOM 1671 O O . LEU A 1 208 ? -5.125 21.325 0.385 1.00 57.72 208 LEU A O 1
ATOM 1675 N N . PRO A 1 209 ? -4.164 21.320 2.423 1.00 45.97 209 PRO A N 1
ATOM 1676 C CA . PRO A 1 209 ? -3.286 22.442 2.104 1.00 45.97 209 PRO A CA 1
ATOM 1677 C C . PRO A 1 209 ? -2.348 21.958 1.000 1.00 45.97 209 PRO A C 1
ATOM 1679 O O . PRO A 1 209 ? -1.757 20.885 1.122 1.00 45.97 209 PRO A O 1
ATOM 1682 N N . GLY A 1 210 ? -2.324 22.689 -0.119 1.00 49.88 210 GLY A N 1
ATOM 1683 C CA . GLY A 1 210 ? -2.008 22.128 -1.432 1.00 49.88 210 GLY A CA 1
ATOM 1684 C C . GLY A 1 210 ? -0.828 21.162 -1.409 1.00 49.88 210 GLY A C 1
ATOM 1685 O O . GLY A 1 210 ? 0.310 21.612 -1.294 1.00 49.88 210 GLY A O 1
ATOM 1686 N N . MET A 1 211 ? -1.109 19.852 -1.537 1.00 52.84 211 MET A N 1
ATOM 1687 C CA . MET A 1 211 ? -0.079 18.811 -1.570 1.00 52.84 211 MET A CA 1
ATOM 1688 C C . MET A 1 211 ? 0.901 19.146 -2.689 1.00 52.84 211 MET A C 1
ATOM 1690 O O . MET A 1 211 ? 0.672 18.840 -3.866 1.00 52.84 211 MET A O 1
ATOM 1694 N N . SER A 1 212 ? 2.014 19.773 -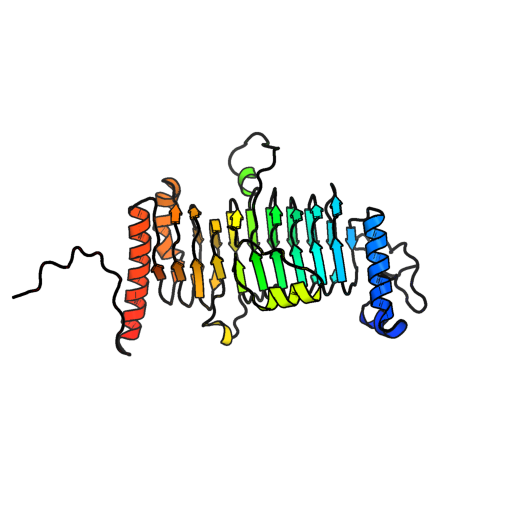2.311 1.00 50.62 212 SER A N 1
ATOM 1695 C CA . SER A 1 212 ? 3.183 19.909 -3.157 1.00 50.62 212 SER A CA 1
ATOM 1696 C C . SER A 1 212 ? 3.480 18.507 -3.666 1.00 50.62 212 SER A C 1
ATOM 1698 O O . SER A 1 212 ? 3.618 17.592 -2.848 1.00 50.62 212 SER A O 1
ATOM 1700 N N . ARG A 1 213 ? 3.521 18.324 -4.992 1.00 58.59 213 ARG A N 1
ATOM 1701 C CA . ARG A 1 213 ? 3.818 17.029 -5.624 1.00 58.59 213 ARG A CA 1
ATOM 1702 C C . ARG A 1 213 ? 5.302 16.720 -5.443 1.00 58.59 213 ARG A C 1
ATOM 1704 O O . ARG A 1 213 ? 6.079 16.777 -6.396 1.00 58.59 213 ARG A O 1
ATOM 1711 N N . LYS A 1 214 ? 5.671 16.484 -4.186 1.00 67.38 214 LYS A N 1
ATOM 1712 C CA . LYS A 1 214 ? 7.000 16.119 -3.728 1.00 67.38 214 LYS A CA 1
ATOM 1713 C C . LYS A 1 214 ? 7.351 14.757 -4.299 1.00 67.38 214 LYS A C 1
ATOM 1715 O O . LYS A 1 214 ? 6.505 13.998 -4.770 1.00 67.38 214 LYS A O 1
ATOM 1720 N N . HIS A 1 215 ? 8.637 14.473 -4.281 1.00 81.06 215 HIS A N 1
ATOM 1721 C CA . HIS A 1 215 ? 9.167 13.182 -4.675 1.00 81.06 215 HIS A CA 1
ATOM 1722 C C . HIS A 1 215 ? 8.634 12.091 -3.736 1.00 81.06 215 HIS A C 1
ATOM 1724 O O . HIS A 1 215 ? 8.257 12.390 -2.608 1.00 81.06 215 HIS A O 1
ATOM 1730 N N . VAL A 1 216 ? 8.602 10.836 -4.180 1.00 90.75 216 VAL A N 1
ATOM 1731 C CA . VAL A 1 216 ? 8.579 9.718 -3.226 1.00 90.75 216 VAL A CA 1
ATOM 1732 C C . VAL A 1 216 ? 10.014 9.262 -3.056 1.00 90.75 216 VAL A C 1
ATOM 1734 O O . VAL A 1 216 ? 10.683 9.014 -4.055 1.00 90.75 216 VAL A O 1
ATOM 1737 N N . LYS A 1 217 ? 10.500 9.196 -1.816 1.00 93.62 217 LYS A N 1
ATOM 1738 C CA . LYS A 1 217 ? 11.884 8.814 -1.516 1.00 93.62 217 LYS A CA 1
ATOM 1739 C C . LYS A 1 217 ? 11.898 7.595 -0.607 1.00 93.62 217 LYS A C 1
ATOM 1741 O O . LYS A 1 217 ? 11.365 7.657 0.498 1.00 93.62 217 LYS A O 1
ATOM 1746 N N . ALA A 1 218 ? 12.536 6.525 -1.057 1.00 94.56 218 ALA A N 1
ATOM 1747 C CA . ALA A 1 218 ? 12.771 5.301 -0.296 1.00 94.56 218 ALA A CA 1
ATOM 1748 C C . ALA A 1 218 ? 14.190 4.793 -0.603 1.00 94.56 218 ALA A C 1
ATOM 1750 O O . ALA A 1 218 ? 14.786 5.207 -1.596 1.00 94.56 218 ALA A O 1
ATOM 1751 N N . LYS A 1 219 ? 14.746 3.900 0.221 1.00 92.88 219 LYS A N 1
ATOM 1752 C CA . LYS A 1 219 ? 15.950 3.154 -0.181 1.00 92.88 219 LYS A CA 1
ATOM 1753 C C . LYS A 1 219 ? 15.567 2.134 -1.255 1.00 92.88 219 LYS A C 1
ATOM 1755 O O . LYS A 1 219 ? 16.140 2.150 -2.339 1.00 92.88 219 LYS A O 1
ATOM 1760 N N . ILE A 1 220 ? 14.528 1.341 -0.987 1.00 94.62 220 ILE A N 1
ATOM 1761 C CA . ILE A 1 220 ? 13.996 0.313 -1.892 1.00 94.62 220 ILE A CA 1
ATOM 1762 C C . ILE A 1 220 ? 12.471 0.445 -1.973 1.00 94.62 220 ILE A C 1
ATOM 1764 O O . ILE A 1 220 ? 11.805 0.592 -0.949 1.00 94.62 220 ILE A O 1
ATOM 1768 N N . PHE A 1 221 ? 11.913 0.349 -3.179 1.00 97.06 221 PHE A N 1
ATOM 1769 C CA . PHE A 1 221 ? 10.495 0.110 -3.427 1.00 97.06 221 PHE A CA 1
ATOM 1770 C C . PHE A 1 221 ? 10.332 -1.173 -4.251 1.00 97.06 221 PHE A C 1
ATOM 1772 O O . PHE A 1 221 ? 10.637 -1.193 -5.443 1.00 97.06 221 PHE A O 1
ATOM 1779 N N . LEU A 1 222 ? 9.855 -2.233 -3.598 1.00 97.56 222 LEU A N 1
ATOM 1780 C CA . LEU A 1 222 ? 9.640 -3.557 -4.177 1.00 97.56 222 LEU A CA 1
ATOM 1781 C C . LEU A 1 222 ? 8.153 -3.803 -4.458 1.00 97.56 222 LEU A C 1
ATOM 1783 O O . LEU A 1 222 ? 7.300 -3.626 -3.585 1.00 97.56 222 LEU A O 1
ATOM 1787 N N . ILE A 1 223 ? 7.852 -4.280 -5.665 1.00 98.25 223 ILE A N 1
ATOM 1788 C CA . ILE A 1 223 ? 6.547 -4.822 -6.049 1.00 98.25 223 ILE A CA 1
ATOM 1789 C C . ILE A 1 223 ? 6.767 -6.276 -6.485 1.00 98.25 223 ILE A C 1
ATOM 1791 O O . ILE A 1 223 ? 7.448 -6.516 -7.481 1.00 98.25 223 ILE A O 1
ATOM 1795 N N . LYS A 1 224 ? 6.205 -7.238 -5.742 1.00 97.88 224 LYS A N 1
ATOM 1796 C CA . LYS A 1 224 ? 6.505 -8.672 -5.886 1.00 97.88 224 LYS A CA 1
ATOM 1797 C C . LYS A 1 224 ? 5.253 -9.546 -5.918 1.00 97.88 224 LYS A C 1
ATOM 1799 O O . LYS A 1 224 ? 4.333 -9.308 -5.142 1.00 97.88 224 LYS A O 1
ATOM 1804 N N . ASN A 1 225 ? 5.223 -10.586 -6.755 1.00 97.94 225 ASN A N 1
ATOM 1805 C CA . ASN A 1 225 ? 4.148 -11.595 -6.770 1.00 97.94 225 ASN A CA 1
ATOM 1806 C C . ASN A 1 225 ? 2.723 -10.969 -6.808 1.00 97.94 225 ASN A C 1
ATOM 1808 O O . ASN A 1 225 ? 1.829 -11.388 -6.070 1.00 97.94 225 ASN A O 1
ATOM 1812 N N . VAL A 1 226 ? 2.509 -9.909 -7.602 1.00 97.94 226 VAL A N 1
ATOM 1813 C CA . VAL A 1 226 ? 1.224 -9.182 -7.635 1.00 97.94 226 VAL A CA 1
ATOM 1814 C C . VAL A 1 226 ? 0.302 -9.722 -8.727 1.00 97.94 226 VAL A C 1
ATOM 1816 O O . VAL A 1 226 ? 0.536 -9.520 -9.919 1.00 97.94 226 VAL A O 1
ATOM 1819 N N . GLU A 1 227 ? -0.807 -10.331 -8.311 1.00 97.62 227 GLU A N 1
ATOM 1820 C CA . GLU A 1 227 ? -1.880 -10.802 -9.183 1.00 97.62 227 GLU A CA 1
ATOM 1821 C C . GLU A 1 227 ? -2.840 -9.646 -9.525 1.00 97.62 227 GLU A C 1
ATOM 1823 O O . GLU A 1 227 ? -3.633 -9.157 -8.707 1.00 97.62 227 GLU A O 1
ATOM 1828 N N . PHE A 1 228 ? -2.766 -9.190 -10.772 1.00 96.00 228 PHE A N 1
ATOM 1829 C CA . PHE A 1 228 ? -3.574 -8.095 -11.298 1.00 96.00 228 PHE A CA 1
ATOM 1830 C C . PHE A 1 228 ? -4.971 -8.566 -11.757 1.00 96.00 228 PHE A C 1
ATOM 1832 O O . PHE A 1 228 ? -5.086 -9.523 -12.509 1.00 96.00 228 PHE A O 1
ATOM 1839 N N . ASP A 1 229 ? -6.030 -7.817 -11.406 1.00 92.44 229 ASP A N 1
ATOM 1840 C CA . ASP A 1 229 ? -7.422 -8.010 -11.870 1.00 92.44 229 ASP A CA 1
ATOM 1841 C C . ASP A 1 229 ? -7.458 -8.160 -13.413 1.00 92.44 229 ASP A C 1
ATOM 1843 O O . ASP A 1 229 ? -7.176 -7.174 -14.111 1.00 92.44 229 ASP A O 1
ATOM 1847 N N . PRO A 1 230 ? -7.786 -9.350 -13.959 1.00 86.38 230 PRO A N 1
ATOM 1848 C CA . PRO A 1 230 ? -7.574 -9.683 -15.371 1.00 86.38 230 PRO A CA 1
ATOM 1849 C C . PRO A 1 230 ? -8.630 -9.085 -16.315 1.00 86.38 230 PRO A C 1
ATOM 1851 O O . PRO A 1 230 ? -8.595 -9.337 -17.523 1.00 86.38 230 PRO A O 1
ATOM 1854 N N . SER A 1 231 ? -9.587 -8.303 -15.797 1.00 87.06 231 SER A N 1
ATOM 1855 C CA . SER A 1 231 ? -10.717 -7.788 -16.573 1.00 87.06 231 SER A CA 1
ATOM 1856 C C . SER A 1 231 ? -10.260 -7.033 -17.842 1.00 87.06 231 SER A C 1
ATOM 1858 O O . SER A 1 231 ? -9.477 -6.079 -17.740 1.00 87.06 231 SER A O 1
ATOM 1860 N N . PRO A 1 232 ? -10.770 -7.378 -19.048 1.00 77.88 232 PRO A N 1
ATOM 1861 C CA . PRO A 1 232 ? -10.286 -6.828 -20.321 1.00 77.88 232 PRO A CA 1
ATOM 1862 C C . PRO A 1 232 ? -10.280 -5.297 -20.422 1.00 77.88 232 PRO A C 1
ATOM 1864 O O . PRO A 1 232 ? -9.427 -4.739 -21.115 1.00 77.88 232 PRO A O 1
ATOM 1867 N N . ARG A 1 233 ? -11.168 -4.610 -19.685 1.00 84.69 233 ARG A N 1
ATOM 1868 C CA . ARG A 1 233 ? -11.232 -3.137 -19.587 1.00 84.69 233 ARG A CA 1
ATOM 1869 C C . ARG A 1 233 ? -9.916 -2.483 -19.145 1.00 84.69 233 ARG A C 1
ATOM 1871 O O . ARG A 1 233 ? -9.705 -1.297 -19.386 1.00 84.69 233 ARG A O 1
ATOM 1878 N N . PHE A 1 234 ? -9.035 -3.248 -18.501 1.00 80.94 234 PHE A N 1
ATOM 1879 C CA . PHE A 1 234 ? -7.761 -2.776 -17.977 1.00 80.94 234 PHE A CA 1
ATOM 1880 C C . PHE A 1 234 ? -6.568 -2.961 -18.925 1.00 80.94 234 PHE A C 1
ATOM 1882 O O . PHE A 1 234 ? -5.521 -2.367 -18.679 1.00 80.94 234 PHE A O 1
ATOM 1889 N N . LYS A 1 235 ? -6.715 -3.701 -20.036 1.00 77.25 235 LYS A N 1
ATOM 1890 C CA . LYS A 1 235 ? -5.610 -3.997 -20.977 1.00 77.25 235 LYS A CA 1
ATOM 1891 C C . LYS A 1 235 ? -4.960 -2.753 -21.602 1.00 77.25 235 LYS A C 1
ATOM 1893 O O . LYS A 1 235 ? -3.805 -2.796 -22.017 1.00 77.25 235 LYS A O 1
ATOM 1898 N N . ARG A 1 236 ? -5.705 -1.643 -21.676 1.00 83.00 236 ARG A N 1
ATOM 1899 C CA . ARG A 1 236 ? -5.260 -0.333 -22.198 1.00 83.00 236 ARG A CA 1
ATOM 1900 C C . ARG A 1 236 ? -4.976 0.700 -21.098 1.00 83.00 236 ARG A C 1
ATOM 1902 O O . ARG A 1 236 ? -4.824 1.878 -21.395 1.00 83.00 236 ARG A O 1
ATOM 1909 N N . GLN A 1 237 ? -4.964 0.297 -19.826 1.00 89.56 237 GLN A N 1
ATOM 1910 C CA . GLN A 1 237 ? -4.744 1.202 -18.694 1.00 89.56 237 GLN A CA 1
ATOM 1911 C C . GLN A 1 237 ? -3.332 1.051 -18.125 1.00 89.56 237 GLN A C 1
ATOM 1913 O O . GLN A 1 237 ? -2.730 -0.022 -18.197 1.00 89.56 237 GLN A O 1
ATOM 1918 N N . VAL A 1 238 ? -2.816 2.124 -17.525 1.00 91.56 238 VAL A N 1
ATOM 1919 C CA . VAL A 1 238 ? -1.582 2.076 -16.732 1.00 91.56 238 VAL A CA 1
ATOM 1920 C C . VAL A 1 238 ? -1.881 1.394 -15.397 1.00 91.56 238 VAL A C 1
ATOM 1922 O O . VAL A 1 238 ? -2.667 1.901 -14.593 1.00 91.56 238 VAL A O 1
ATOM 1925 N N . ARG A 1 239 ? -1.274 0.223 -15.186 1.00 94.50 239 ARG A N 1
ATOM 1926 C CA . ARG A 1 239 ? -1.464 -0.635 -14.005 1.00 94.50 239 ARG A CA 1
ATOM 1927 C C . ARG A 1 239 ? -0.488 -0.287 -12.893 1.00 94.50 239 ARG A C 1
ATOM 1929 O O . ARG A 1 239 ? -0.891 -0.246 -11.736 1.00 94.50 239 ARG A O 1
ATOM 1936 N N . ILE A 1 240 ? 0.754 0.007 -13.264 1.00 96.94 240 ILE A N 1
ATOM 1937 C CA . ILE A 1 240 ? 1.785 0.542 -12.378 1.00 96.94 240 ILE A CA 1
ATOM 1938 C C . ILE A 1 240 ? 2.167 1.910 -12.936 1.00 96.94 240 ILE A C 1
ATOM 1940 O O . ILE A 1 240 ? 2.688 2.010 -14.046 1.00 96.94 240 ILE A O 1
ATOM 1944 N N . PHE A 1 241 ? 1.852 2.964 -12.190 1.00 96.06 241 PHE A N 1
ATOM 1945 C CA . PHE A 1 241 ? 2.267 4.329 -12.500 1.00 96.06 241 PHE A CA 1
ATOM 1946 C C . PHE A 1 241 ? 3.201 4.810 -11.396 1.00 96.06 241 PHE A C 1
ATOM 1948 O O . PHE A 1 241 ? 2.788 4.835 -10.237 1.00 96.06 241 PHE A O 1
ATOM 1955 N N . VAL A 1 242 ? 4.417 5.225 -11.738 1.00 96.19 242 VAL A N 1
ATOM 1956 C CA . VAL A 1 242 ? 5.375 5.789 -10.780 1.00 96.19 242 VAL A CA 1
ATOM 1957 C C . VAL A 1 242 ? 5.796 7.175 -11.236 1.00 96.19 242 VAL A C 1
ATOM 1959 O O . VAL A 1 242 ? 6.159 7.366 -12.393 1.00 96.19 242 VAL A O 1
ATOM 1962 N N . ARG A 1 243 ? 5.765 8.163 -10.337 1.00 94.00 243 ARG A N 1
ATOM 1963 C CA . ARG A 1 243 ? 6.206 9.523 -10.653 1.00 94.00 243 ARG A CA 1
ATOM 1964 C C . ARG A 1 243 ? 7.150 10.103 -9.609 1.00 94.00 243 ARG A C 1
ATOM 1966 O O . ARG A 1 243 ? 6.871 10.041 -8.415 1.00 94.00 243 ARG A O 1
ATOM 1973 N N . ASN A 1 244 ? 8.210 10.765 -10.071 1.00 93.62 244 ASN A N 1
ATOM 1974 C CA . ASN A 1 244 ? 9.170 11.485 -9.231 1.00 93.62 244 ASN A CA 1
ATOM 1975 C C . ASN A 1 244 ? 9.706 10.614 -8.070 1.00 93.62 244 ASN A C 1
ATOM 1977 O O . ASN A 1 244 ? 9.796 11.089 -6.939 1.00 93.62 244 ASN A O 1
ATOM 1981 N N . PHE A 1 245 ? 10.008 9.340 -8.329 1.00 95.19 245 PHE A N 1
ATOM 1982 C CA . PHE A 1 245 ? 10.574 8.435 -7.324 1.00 95.19 245 PHE A CA 1
ATOM 1983 C C . PHE A 1 245 ? 12.100 8.604 -7.241 1.00 95.19 245 PHE A C 1
ATOM 1985 O O . PHE A 1 245 ? 12.750 8.776 -8.268 1.00 95.19 245 PHE A O 1
ATOM 1992 N N . ASP A 1 246 ? 12.666 8.585 -6.036 1.00 95.12 246 ASP A N 1
ATOM 1993 C CA . ASP A 1 246 ? 14.109 8.541 -5.773 1.00 95.12 246 ASP A CA 1
ATOM 1994 C C . ASP A 1 246 ? 14.411 7.344 -4.863 1.00 95.12 246 ASP A C 1
ATOM 1996 O O . ASP A 1 246 ? 13.953 7.304 -3.718 1.00 95.12 246 ASP A O 1
ATOM 2000 N N . GLY A 1 247 ? 15.160 6.376 -5.390 1.00 94.38 247 GLY A N 1
ATOM 2001 C CA . GLY A 1 247 ? 15.449 5.106 -4.727 1.00 94.38 247 GLY A CA 1
ATOM 2002 C C . GLY A 1 247 ? 15.643 3.963 -5.717 1.00 94.38 247 GLY A C 1
ATOM 2003 O O . GLY A 1 247 ? 15.601 4.167 -6.935 1.00 94.38 247 GLY A O 1
ATOM 2004 N N . THR A 1 248 ? 15.823 2.758 -5.184 1.00 94.69 248 THR A N 1
ATOM 2005 C CA . THR A 1 248 ? 15.828 1.521 -5.967 1.00 94.69 248 THR A CA 1
ATOM 2006 C C . THR A 1 248 ? 14.404 1.044 -6.216 1.00 94.69 248 THR A C 1
ATOM 2008 O O . THR A 1 248 ? 13.621 0.924 -5.278 1.00 94.69 248 THR A O 1
ATOM 2011 N N . LEU A 1 249 ? 14.048 0.801 -7.479 1.00 96.00 249 LEU A N 1
ATOM 2012 C CA . LEU A 1 249 ? 12.755 0.238 -7.876 1.00 96.00 249 LEU A CA 1
ATOM 2013 C C . LEU A 1 249 ? 12.968 -1.216 -8.299 1.00 96.00 249 LEU A C 1
ATOM 2015 O O . LEU A 1 249 ? 13.700 -1.455 -9.256 1.00 96.00 249 LEU A O 1
ATOM 2019 N N . GLN A 1 250 ? 12.317 -2.151 -7.611 1.00 95.94 250 GLN A N 1
ATOM 2020 C CA . GLN A 1 250 ? 12.383 -3.585 -7.895 1.00 95.94 250 GLN A CA 1
ATOM 2021 C C . GLN A 1 250 ? 10.999 -4.095 -8.316 1.00 95.94 250 GLN A C 1
ATOM 2023 O O . GLN A 1 250 ? 10.015 -3.908 -7.593 1.00 95.94 250 GLN A O 1
ATOM 2028 N N . LEU A 1 251 ? 10.919 -4.737 -9.481 1.00 97.25 251 LEU A N 1
ATOM 2029 C CA . LEU A 1 251 ? 9.742 -5.469 -9.951 1.00 97.25 251 LEU A CA 1
ATOM 2030 C C . LEU A 1 251 ? 10.098 -6.959 -10.041 1.00 97.25 251 LEU A C 1
ATOM 2032 O O . LEU A 1 251 ? 10.961 -7.333 -10.831 1.00 97.25 251 LEU A O 1
ATOM 2036 N N . GLU A 1 252 ? 9.446 -7.803 -9.241 1.00 96.94 252 GLU A N 1
ATOM 2037 C CA . GLU A 1 252 ? 9.764 -9.235 -9.135 1.00 96.94 252 GLU A CA 1
ATOM 2038 C C . GLU A 1 252 ? 8.536 -10.122 -9.391 1.00 96.94 252 GLU A C 1
ATOM 2040 O O . GLU A 1 252 ? 7.492 -9.943 -8.757 1.00 96.94 252 GLU A O 1
ATOM 2045 N N . ASN A 1 253 ? 8.665 -11.129 -10.262 1.00 96.81 253 ASN A N 1
ATOM 2046 C CA . ASN A 1 253 ? 7.619 -12.123 -10.548 1.00 96.81 253 ASN A CA 1
ATOM 2047 C C . ASN A 1 253 ? 6.260 -11.475 -10.894 1.00 96.81 253 ASN A C 1
ATOM 2049 O O . ASN A 1 253 ? 5.225 -11.799 -10.301 1.00 96.81 253 ASN A O 1
ATOM 2053 N N . LEU A 1 254 ? 6.263 -10.491 -11.800 1.00 96.75 254 LEU A N 1
ATOM 2054 C CA . LEU A 1 254 ? 5.070 -9.709 -12.134 1.00 96.75 254 LEU A CA 1
ATOM 2055 C C . LEU A 1 254 ? 4.538 -10.017 -13.531 1.00 96.75 254 LEU A C 1
ATOM 2057 O O . LEU A 1 254 ? 5.252 -9.895 -14.522 1.00 96.75 254 LEU A O 1
ATOM 2061 N N . GLU A 1 255 ? 3.233 -10.263 -13.621 1.00 95.81 255 GLU A N 1
ATOM 2062 C CA . GLU A 1 255 ? 2.492 -10.267 -14.880 1.00 95.81 255 GLU A CA 1
ATOM 2063 C C . GLU A 1 255 ? 1.557 -9.056 -14.955 1.00 95.81 255 GLU A C 1
ATOM 2065 O O . GLU A 1 255 ? 0.505 -9.004 -14.318 1.00 95.81 255 GLU A O 1
ATOM 2070 N N . VAL A 1 256 ? 1.940 -8.047 -15.743 1.00 95.69 256 VAL A N 1
ATOM 2071 C CA . VAL A 1 256 ? 1.217 -6.772 -15.836 1.00 95.69 256 VAL A CA 1
ATOM 2072 C C . VAL A 1 256 ? 0.368 -6.734 -17.117 1.00 95.69 256 VAL A C 1
ATOM 2074 O O . VAL A 1 256 ? 0.906 -6.444 -18.188 1.00 95.69 256 VAL A O 1
ATOM 2077 N N . PRO A 1 257 ? -0.963 -6.967 -17.063 1.00 90.56 257 PRO A N 1
ATOM 2078 C CA . PRO A 1 257 ? -1.826 -7.092 -18.251 1.00 90.56 257 PRO A CA 1
ATOM 2079 C C . PRO A 1 257 ? -2.081 -5.775 -19.013 1.00 90.56 257 PRO A C 1
ATOM 2081 O O . PRO A 1 257 ? -2.831 -5.764 -19.989 1.00 90.56 257 PRO A O 1
ATOM 2084 N N . GLY A 1 258 ? -1.500 -4.662 -18.561 1.00 90.62 258 GLY A N 1
ATOM 2085 C CA . GLY A 1 258 ? -1.629 -3.330 -19.150 1.00 90.62 258 GLY A CA 1
ATOM 2086 C C . GLY A 1 258 ? -0.276 -2.626 -19.237 1.00 90.62 258 GLY A C 1
ATOM 2087 O O . GLY A 1 258 ? 0.752 -3.273 -19.418 1.00 90.62 258 GLY A O 1
ATOM 2088 N N . HIS A 1 259 ? -0.272 -1.300 -19.126 1.00 94.69 259 HIS A N 1
ATOM 2089 C CA . HIS A 1 259 ? 0.951 -0.499 -19.232 1.00 94.69 259 HIS A CA 1
ATOM 2090 C C . HIS A 1 259 ? 1.657 -0.318 -17.883 1.00 94.69 259 HIS A C 1
ATOM 2092 O O . HIS A 1 259 ? 1.004 -0.251 -16.834 1.00 94.69 259 HIS A O 1
ATOM 2098 N N . VAL A 1 260 ? 2.974 -0.127 -17.942 1.00 97.31 260 VAL A N 1
ATOM 2099 C CA . VAL A 1 260 ? 3.789 0.440 -16.859 1.00 97.31 260 VAL A CA 1
ATOM 2100 C C . VAL A 1 260 ? 4.328 1.788 -17.334 1.00 97.31 260 VAL A C 1
ATOM 2102 O O . VAL A 1 260 ? 4.901 1.872 -18.418 1.00 97.31 260 VAL A O 1
ATOM 2105 N N . GLU A 1 261 ? 4.133 2.849 -16.552 1.00 97.12 261 GLU A N 1
ATOM 2106 C CA . GLU A 1 261 ? 4.654 4.189 -16.858 1.00 97.12 261 GLU A CA 1
ATOM 2107 C C . GLU A 1 261 ? 5.419 4.740 -15.653 1.00 97.12 261 GLU A C 1
ATOM 2109 O O . GLU A 1 261 ? 4.882 4.815 -14.546 1.00 97.12 261 GLU A O 1
ATOM 2114 N N . ILE A 1 262 ? 6.668 5.140 -15.881 1.00 96.88 262 ILE A N 1
ATOM 2115 C CA . ILE A 1 262 ? 7.558 5.728 -14.885 1.00 96.88 262 ILE A CA 1
ATOM 2116 C C . ILE A 1 262 ? 7.993 7.107 -15.394 1.00 96.88 262 ILE A C 1
ATOM 2118 O O . ILE A 1 262 ? 8.568 7.234 -16.475 1.00 96.88 262 ILE A O 1
ATOM 2122 N N . ARG A 1 263 ? 7.683 8.164 -14.639 1.00 95.00 263 ARG A N 1
ATOM 2123 C CA . ARG A 1 263 ? 7.870 9.555 -15.072 1.00 95.00 263 ARG A CA 1
ATOM 2124 C C . ARG A 1 263 ? 8.608 10.399 -14.039 1.00 95.00 263 ARG A C 1
ATOM 2126 O O . ARG A 1 263 ? 8.059 10.693 -12.980 1.00 95.00 263 ARG A O 1
ATOM 2133 N N . GLY A 1 264 ? 9.781 10.908 -14.393 1.00 93.25 264 GLY A N 1
ATOM 2134 C CA . GLY A 1 264 ? 10.586 11.758 -13.522 1.00 93.25 264 GLY A CA 1
ATOM 2135 C C . GLY A 1 264 ? 11.198 11.011 -12.337 1.00 93.25 264 GLY A C 1
ATOM 2136 O O . GLY A 1 264 ? 10.753 9.929 -11.952 1.00 93.25 264 GLY A O 1
ATOM 2137 N N . GLY A 1 265 ? 12.171 11.652 -11.696 1.00 92.69 265 GLY A N 1
ATOM 2138 C CA . GLY A 1 265 ? 12.872 11.101 -10.538 1.00 92.69 265 GLY A CA 1
ATOM 2139 C C . GLY A 1 265 ? 14.176 10.394 -10.902 1.00 92.69 265 GLY A C 1
ATOM 2140 O O . GLY A 1 265 ? 14.619 10.431 -12.050 1.00 92.69 265 GLY A O 1
ATOM 2141 N N . ARG A 1 266 ? 14.799 9.790 -9.889 1.00 94.56 266 ARG A N 1
ATOM 2142 C CA . ARG A 1 266 ? 16.120 9.166 -9.956 1.00 94.56 266 ARG A CA 1
ATOM 2143 C C . ARG A 1 266 ? 16.009 7.688 -9.591 1.00 94.56 266 ARG A C 1
ATOM 2145 O O . ARG A 1 266 ? 15.974 7.343 -8.411 1.00 94.56 266 ARG A O 1
ATOM 2152 N N . LEU A 1 267 ? 15.967 6.824 -10.602 1.00 94.38 267 LEU A N 1
ATOM 2153 C CA . LEU A 1 267 ? 16.011 5.380 -10.394 1.00 94.38 267 LEU A CA 1
ATOM 2154 C C . LEU A 1 267 ? 17.459 4.961 -10.159 1.00 94.38 267 LEU A C 1
ATOM 2156 O O . LEU A 1 267 ? 18.288 5.022 -11.068 1.00 94.38 267 LEU A O 1
ATOM 2160 N N . LYS A 1 268 ? 17.761 4.550 -8.932 1.00 91.56 268 LYS A N 1
ATOM 2161 C CA . LYS A 1 268 ? 19.044 3.939 -8.585 1.00 91.56 268 LYS A CA 1
ATOM 2162 C C . LYS A 1 268 ? 18.928 2.443 -8.832 1.00 91.56 268 LYS A C 1
ATOM 2164 O O . LYS A 1 268 ? 17.954 1.859 -8.382 1.00 91.56 268 LYS A O 1
ATOM 2169 N N . VAL A 1 269 ? 19.889 1.839 -9.527 1.00 88.19 269 VAL A N 1
ATOM 2170 C CA . VAL A 1 269 ? 20.090 0.379 -9.529 1.00 88.19 269 VAL A CA 1
ATOM 2171 C C . VAL A 1 269 ? 18.774 -0.399 -9.812 1.00 88.19 269 VAL A C 1
ATOM 2173 O O . VAL A 1 269 ? 18.452 -1.314 -9.068 1.00 88.19 269 VAL A O 1
ATOM 2176 N N . PRO A 1 270 ? 17.914 -0.001 -10.782 1.00 91.12 270 PRO A N 1
ATOM 2177 C CA . PRO A 1 270 ? 16.564 -0.563 -10.886 1.00 91.12 270 PRO A CA 1
ATOM 2178 C C . PRO A 1 270 ? 16.603 -2.027 -11.326 1.00 91.12 270 PRO A C 1
ATOM 2180 O O . PRO A 1 270 ? 17.396 -2.395 -12.189 1.00 91.12 270 PRO A O 1
ATOM 2183 N N . GLU A 1 271 ? 15.721 -2.860 -10.785 1.00 91.62 271 GLU A N 1
ATOM 2184 C CA . GLU A 1 271 ? 15.754 -4.304 -11.024 1.00 91.62 271 GLU A CA 1
ATOM 2185 C C . GLU A 1 271 ? 14.404 -4.810 -11.525 1.00 91.62 271 GLU A C 1
ATOM 2187 O O . GLU A 1 271 ? 13.334 -4.420 -11.051 1.00 91.62 271 GLU A O 1
ATOM 2192 N N . PHE A 1 272 ? 14.475 -5.699 -12.507 1.00 93.75 272 PHE A N 1
ATOM 2193 C CA . PHE A 1 272 ? 13.339 -6.398 -13.081 1.00 93.75 272 PHE A CA 1
ATOM 2194 C C . PHE A 1 272 ? 13.722 -7.872 -13.083 1.00 93.75 272 PHE A C 1
ATOM 2196 O O . PHE A 1 272 ? 14.698 -8.230 -13.734 1.00 93.75 272 PHE A O 1
ATOM 2203 N N . VAL A 1 273 ? 12.990 -8.693 -12.335 1.00 93.62 273 VAL A N 1
ATOM 2204 C CA . VAL A 1 273 ? 13.211 -10.140 -12.215 1.00 93.62 273 VAL A CA 1
ATOM 2205 C C . VAL A 1 273 ? 11.908 -10.838 -12.577 1.00 93.62 273 VAL A C 1
ATOM 2207 O O . VAL A 1 273 ? 10.846 -10.470 -12.066 1.00 93.62 273 VAL A O 1
ATOM 2210 N N . HIS A 1 274 ? 11.972 -11.792 -13.502 1.00 94.69 274 HIS A N 1
ATOM 2211 C CA . HIS A 1 274 ? 10.850 -12.585 -14.011 1.00 94.69 274 HIS A CA 1
ATOM 2212 C C . HIS A 1 274 ? 9.584 -11.735 -14.269 1.00 94.69 274 HIS A C 1
ATOM 2214 O O . HIS A 1 274 ? 8.476 -12.062 -13.839 1.00 94.69 274 HIS A O 1
ATOM 2220 N N . THR A 1 275 ? 9.749 -10.582 -14.927 1.00 96.56 275 THR A N 1
ATOM 2221 C CA . THR A 1 275 ? 8.701 -9.562 -15.087 1.00 96.56 275 THR A CA 1
ATOM 2222 C C . THR A 1 275 ? 8.215 -9.495 -16.531 1.00 96.56 275 THR A C 1
ATOM 2224 O O . THR A 1 275 ? 8.957 -9.142 -17.444 1.00 96.56 275 THR A O 1
ATOM 2227 N N . THR A 1 276 ? 6.925 -9.770 -16.742 1.00 96.00 276 THR A N 1
ATOM 2228 C CA . THR A 1 276 ? 6.249 -9.649 -18.038 1.00 96.00 276 THR A CA 1
ATOM 2229 C C . THR A 1 276 ? 5.267 -8.480 -18.058 1.00 96.00 276 THR A C 1
ATOM 2231 O O . THR A 1 276 ? 4.281 -8.447 -17.321 1.00 96.00 276 THR A O 1
ATOM 2234 N N . ILE A 1 277 ? 5.477 -7.542 -18.981 1.00 95.44 277 ILE A N 1
ATOM 2235 C CA . ILE A 1 277 ? 4.567 -6.428 -19.261 1.00 95.44 277 ILE A CA 1
ATOM 2236 C C . ILE A 1 277 ? 3.879 -6.703 -20.600 1.00 95.44 277 ILE A C 1
ATOM 2238 O O . ILE A 1 277 ? 4.500 -6.721 -21.664 1.00 95.44 277 ILE A O 1
ATOM 2242 N N . TYR A 1 278 ? 2.567 -6.930 -20.557 1.00 93.06 278 TYR A N 1
ATOM 2243 C CA . TYR A 1 278 ? 1.782 -7.334 -21.729 1.00 93.06 278 TYR A CA 1
ATOM 2244 C C . TYR A 1 278 ? 1.516 -6.199 -22.725 1.00 93.06 278 TYR A C 1
ATOM 2246 O O . TYR A 1 278 ? 1.083 -6.464 -23.848 1.00 93.06 278 TYR A O 1
ATOM 2254 N N . ASN A 1 279 ? 1.755 -4.951 -22.327 1.00 92.31 279 ASN A N 1
ATOM 2255 C CA . ASN A 1 279 ? 1.599 -3.770 -23.168 1.00 92.31 279 ASN A CA 1
ATOM 2256 C C . ASN A 1 279 ? 2.894 -2.932 -23.131 1.00 92.31 279 ASN A C 1
ATOM 2258 O O . ASN A 1 279 ? 3.979 -3.509 -23.084 1.00 92.31 279 ASN A O 1
ATOM 2262 N N . ASN A 1 280 ? 2.821 -1.602 -23.203 1.00 94.50 280 ASN A N 1
ATOM 2263 C CA . ASN A 1 280 ? 4.024 -0.757 -23.198 1.00 94.50 280 ASN A CA 1
ATOM 2264 C C . ASN A 1 280 ? 4.632 -0.574 -21.796 1.00 94.50 280 ASN A C 1
ATOM 2266 O O . ASN A 1 280 ? 3.899 -0.399 -20.818 1.00 94.50 280 ASN A O 1
ATOM 2270 N N . LEU A 1 281 ? 5.963 -0.498 -21.751 1.00 96.88 281 LEU A N 1
ATOM 2271 C CA . LEU A 1 281 ? 6.754 0.037 -20.642 1.00 96.88 281 LEU A CA 1
ATOM 2272 C C . LEU A 1 281 ? 7.298 1.407 -21.066 1.00 96.88 281 LEU A C 1
ATOM 2274 O O . LEU A 1 281 ? 7.928 1.527 -22.113 1.00 96.88 281 LEU A O 1
ATOM 2278 N N . VAL A 1 282 ? 7.025 2.448 -20.286 1.00 96.94 282 VAL A N 1
ATOM 2279 C CA . VAL A 1 282 ? 7.297 3.838 -20.673 1.00 96.94 282 VAL A CA 1
ATOM 2280 C C . VAL A 1 282 ? 8.118 4.533 -19.595 1.00 96.94 282 VAL A C 1
ATOM 2282 O O . VAL A 1 282 ? 7.675 4.609 -18.450 1.00 96.94 282 VAL A O 1
ATOM 2285 N N . PHE A 1 283 ? 9.270 5.085 -19.971 1.00 97.19 283 PHE A N 1
ATOM 2286 C CA . PHE A 1 283 ? 10.097 5.947 -19.129 1.00 97.19 283 PHE A CA 1
ATOM 2287 C C . PHE A 1 283 ? 10.128 7.367 -19.707 1.00 97.19 283 PHE A C 1
ATOM 2289 O O . PHE A 1 283 ? 10.362 7.553 -20.902 1.00 97.19 283 PHE A O 1
ATOM 2296 N N . ARG A 1 284 ? 9.863 8.370 -18.862 1.00 95.81 284 ARG A N 1
ATOM 2297 C CA . ARG A 1 284 ? 9.720 9.784 -19.256 1.00 95.81 284 ARG A CA 1
ATOM 2298 C C . ARG A 1 284 ? 10.457 10.721 -18.312 1.00 95.81 284 ARG A C 1
ATOM 2300 O O . ARG A 1 284 ? 10.031 10.858 -17.166 1.00 95.81 284 ARG A O 1
ATOM 2307 N N . GLY A 1 285 ? 11.506 11.401 -18.765 1.00 95.31 285 GLY A N 1
ATOM 2308 C CA . GLY A 1 285 ? 12.251 12.348 -17.925 1.00 95.31 285 GLY A CA 1
ATOM 2309 C C . GLY A 1 285 ? 12.954 11.685 -16.733 1.00 95.31 285 GLY A C 1
ATOM 2310 O O . GLY A 1 285 ? 13.077 12.302 -15.677 1.00 95.31 285 GLY A O 1
ATOM 2311 N N . VAL A 1 286 ? 13.295 10.396 -16.840 1.00 95.94 286 VAL A N 1
ATOM 2312 C CA . VAL A 1 286 ? 13.863 9.593 -15.745 1.00 95.94 286 VAL A CA 1
ATOM 2313 C C . VAL A 1 286 ? 15.387 9.670 -15.784 1.00 95.94 286 VAL A C 1
ATOM 2315 O O . VAL A 1 286 ? 15.986 9.477 -16.840 1.00 95.94 286 VAL A O 1
ATOM 2318 N N . SER A 1 287 ? 16.011 9.908 -14.630 1.00 96.44 287 SER A N 1
ATOM 2319 C CA . SER A 1 287 ? 17.460 9.778 -14.461 1.00 96.44 287 SER A CA 1
ATOM 2320 C C . SER A 1 287 ? 17.799 8.407 -13.888 1.00 96.44 287 SER A C 1
ATOM 2322 O O . SER A 1 287 ? 17.464 8.104 -12.742 1.00 96.44 287 SER A O 1
ATOM 2324 N N . PHE A 1 288 ? 18.472 7.579 -14.676 1.00 94.12 288 PHE A N 1
ATOM 2325 C CA . PHE A 1 288 ? 18.964 6.273 -14.260 1.00 94.12 288 PHE A CA 1
ATOM 2326 C C . PHE A 1 288 ? 20.374 6.385 -13.675 1.00 94.12 288 PHE A C 1
ATOM 2328 O O . PHE A 1 288 ? 21.223 7.120 -14.186 1.00 94.12 288 PHE A O 1
ATOM 2335 N N . TYR A 1 289 ? 20.622 5.655 -12.589 1.00 92.12 289 TYR A N 1
ATOM 2336 C CA . TYR A 1 289 ? 21.899 5.661 -11.887 1.00 92.12 289 TYR A CA 1
ATOM 2337 C C . TYR A 1 289 ? 22.295 4.248 -11.451 1.00 92.12 289 TYR A C 1
ATOM 2339 O O . TYR A 1 289 ? 21.707 3.716 -10.515 1.00 92.12 289 TYR A O 1
ATOM 2347 N N . GLY A 1 290 ? 23.296 3.650 -12.092 1.00 84.19 290 GLY A N 1
ATOM 2348 C CA . GLY A 1 290 ? 23.849 2.342 -11.714 1.00 84.19 290 GLY A CA 1
ATOM 2349 C C . GLY A 1 290 ? 25.292 2.442 -11.241 1.00 84.19 290 GLY A C 1
ATOM 2350 O O . GLY A 1 290 ? 26.019 3.354 -11.637 1.00 84.19 290 GLY A O 1
ATOM 2351 N N . ASP A 1 291 ? 25.703 1.492 -10.409 1.00 84.75 291 ASP A N 1
ATOM 2352 C CA . ASP A 1 291 ? 27.097 1.283 -10.020 1.00 84.75 291 ASP A CA 1
ATOM 2353 C C . ASP A 1 291 ? 27.765 0.190 -10.875 1.00 84.75 291 ASP A C 1
ATOM 2355 O O . ASP A 1 291 ? 27.141 -0.443 -11.732 1.00 84.75 291 ASP A O 1
ATOM 2359 N N . THR A 1 292 ? 29.069 -0.012 -10.682 1.00 82.25 292 THR A N 1
ATOM 2360 C CA . THR A 1 292 ? 29.855 -1.010 -11.421 1.00 82.25 292 THR A CA 1
ATOM 2361 C C . THR A 1 292 ? 29.330 -2.432 -11.217 1.00 82.25 292 THR A C 1
ATOM 2363 O O . THR A 1 292 ? 29.320 -3.208 -12.168 1.00 82.25 292 THR A O 1
ATOM 2366 N N . THR A 1 293 ? 28.855 -2.768 -10.015 1.00 81.94 293 THR A N 1
ATOM 2367 C CA . THR A 1 293 ? 28.355 -4.107 -9.678 1.00 81.94 293 THR A CA 1
ATOM 2368 C C . THR A 1 293 ? 27.087 -4.420 -10.464 1.00 81.94 293 THR A C 1
ATOM 2370 O O . THR A 1 293 ? 27.044 -5.415 -11.181 1.00 81.94 293 THR A O 1
ATOM 2373 N N . TRP A 1 294 ? 26.090 -3.535 -10.422 1.00 82.81 294 TRP A N 1
ATOM 2374 C CA . TRP A 1 294 ? 24.817 -3.699 -11.132 1.00 82.81 294 TRP A CA 1
ATOM 2375 C C . TRP A 1 294 ? 24.987 -3.779 -12.655 1.00 82.81 294 TRP A C 1
ATOM 2377 O O . TRP A 1 294 ? 24.315 -4.573 -13.318 1.00 82.81 294 TRP A O 1
ATOM 2387 N N . ASN A 1 295 ? 25.932 -3.010 -13.210 1.00 78.12 295 ASN A N 1
ATOM 2388 C CA . ASN A 1 295 ? 26.281 -3.078 -14.633 1.00 78.12 295 ASN A CA 1
ATOM 2389 C C . ASN A 1 295 ? 26.869 -4.446 -15.042 1.00 78.12 295 ASN A C 1
ATOM 2391 O O . ASN A 1 295 ? 26.777 -4.811 -16.212 1.00 78.12 295 ASN A O 1
ATOM 2395 N N . LEU A 1 296 ? 27.456 -5.199 -14.103 1.00 80.00 296 LEU A N 1
ATOM 2396 C CA . LEU A 1 296 ? 28.025 -6.532 -14.336 1.00 80.00 296 LEU A CA 1
ATOM 2397 C C . LEU A 1 296 ? 27.052 -7.675 -13.998 1.00 80.00 296 LEU A C 1
ATOM 2399 O O . LEU A 1 296 ? 27.131 -8.727 -14.626 1.00 80.00 296 LEU A O 1
ATOM 2403 N N . THR A 1 297 ? 26.145 -7.496 -13.030 1.00 78.44 297 THR A N 1
ATOM 2404 C CA . THR A 1 297 ? 25.286 -8.582 -12.513 1.00 78.44 297 THR A CA 1
ATOM 2405 C C . THR A 1 297 ? 23.832 -8.521 -12.983 1.00 78.44 297 THR A C 1
ATOM 2407 O O . THR A 1 297 ? 23.244 -9.563 -13.270 1.00 78.44 297 THR A O 1
ATOM 2410 N N . VAL A 1 298 ? 23.237 -7.328 -13.093 1.00 79.38 298 VAL A N 1
ATOM 2411 C CA . VAL A 1 298 ? 21.805 -7.157 -13.406 1.00 79.38 298 VAL A CA 1
ATOM 2412 C C . VAL A 1 298 ? 21.603 -6.725 -14.855 1.00 79.38 298 VAL A C 1
ATOM 2414 O O . VAL A 1 298 ? 20.800 -7.324 -15.571 1.00 79.38 298 VAL A O 1
ATOM 2417 N N . LEU A 1 299 ? 22.362 -5.728 -15.319 1.00 78.88 299 LEU A N 1
ATOM 2418 C CA . LEU A 1 299 ? 22.215 -5.171 -16.668 1.00 78.88 299 LEU A CA 1
ATOM 2419 C C . LEU A 1 299 ? 22.322 -6.221 -17.799 1.00 78.88 299 LEU A C 1
ATOM 2421 O O . LEU A 1 299 ? 21.486 -6.168 -18.706 1.00 78.88 299 LEU A O 1
ATOM 2425 N N . PRO A 1 300 ? 23.246 -7.210 -17.762 1.00 82.00 300 PRO A N 1
ATOM 2426 C CA . PRO A 1 300 ? 23.323 -8.240 -18.803 1.00 82.00 300 PRO A CA 1
ATOM 2427 C C . PRO A 1 300 ? 22.093 -9.158 -18.840 1.00 82.00 300 PRO A C 1
ATOM 2429 O O . PRO A 1 300 ? 21.694 -9.615 -19.909 1.00 82.00 300 PRO A O 1
ATOM 2432 N N . ASN A 1 301 ? 21.469 -9.394 -17.682 1.00 84.81 301 ASN A N 1
ATOM 2433 C CA . ASN A 1 301 ? 20.322 -10.289 -17.525 1.00 84.81 301 ASN A CA 1
ATOM 2434 C C . ASN A 1 301 ? 18.979 -9.610 -17.842 1.00 84.81 301 ASN A C 1
ATOM 2436 O O . ASN A 1 301 ? 17.987 -10.297 -18.083 1.00 84.81 301 ASN A O 1
ATOM 2440 N N . LEU A 1 302 ? 18.940 -8.274 -17.928 1.00 84.44 302 LEU A N 1
ATOM 2441 C CA . LEU A 1 302 ? 17.720 -7.488 -18.153 1.00 84.44 302 LEU A CA 1
ATOM 2442 C C . LEU A 1 302 ? 16.897 -7.957 -19.368 1.00 84.44 302 LEU A C 1
ATOM 2444 O O . LEU A 1 302 ? 15.672 -7.975 -19.304 1.00 84.44 302 LEU A O 1
ATOM 2448 N N . LEU A 1 303 ? 17.542 -8.364 -20.469 1.00 81.31 303 LEU A N 1
ATOM 2449 C CA . LEU A 1 303 ? 16.846 -8.845 -21.677 1.00 81.31 303 LEU A CA 1
ATOM 2450 C C . LEU A 1 303 ? 16.166 -10.215 -21.498 1.00 81.31 303 LEU A C 1
ATOM 2452 O O . LEU A 1 303 ? 15.230 -10.525 -22.238 1.00 81.31 303 LEU A O 1
ATOM 2456 N N . THR A 1 304 ? 16.643 -11.021 -20.549 1.00 85.25 304 THR A N 1
ATOM 2457 C CA . THR A 1 304 ? 16.082 -12.331 -20.183 1.00 85.25 304 THR A CA 1
ATOM 2458 C C . THR A 1 304 ? 14.968 -12.165 -19.152 1.00 85.25 304 THR A C 1
ATOM 2460 O O . THR A 1 304 ? 13.925 -12.805 -19.254 1.00 85.25 304 THR A O 1
ATOM 2463 N N . GLU A 1 305 ? 15.173 -11.262 -18.193 1.00 90.81 305 GLU A N 1
ATOM 2464 C CA . GLU A 1 305 ? 14.304 -11.070 -17.031 1.00 90.81 305 GLU A CA 1
ATOM 2465 C C . GLU A 1 305 ? 13.101 -10.141 -17.273 1.00 90.81 305 GLU A C 1
ATOM 2467 O O . GLU A 1 305 ? 12.080 -10.255 -16.587 1.00 90.81 305 GLU A O 1
ATOM 2472 N N . LEU A 1 306 ? 13.189 -9.231 -18.253 1.00 93.44 306 LEU A N 1
ATOM 2473 C CA . LEU A 1 306 ? 12.145 -8.254 -18.575 1.00 93.44 306 LEU A CA 1
ATOM 2474 C C . LEU A 1 306 ? 11.496 -8.525 -19.943 1.00 93.44 306 LEU A C 1
ATOM 2476 O O . LEU A 1 306 ? 11.937 -8.058 -20.996 1.00 93.44 306 LEU A O 1
ATOM 2480 N N . GLY A 1 307 ? 10.365 -9.230 -19.926 1.00 92.44 307 GLY A N 1
ATOM 2481 C CA . GLY A 1 307 ? 9.554 -9.507 -21.109 1.00 92.44 307 GLY A CA 1
ATOM 2482 C C . GLY A 1 307 ? 8.530 -8.407 -21.403 1.00 92.44 307 GLY A C 1
ATOM 2483 O O . GLY A 1 307 ? 7.451 -8.393 -20.816 1.00 92.44 307 GLY A O 1
ATOM 2484 N N . VAL A 1 308 ? 8.788 -7.522 -22.369 1.00 93.50 308 VAL A N 1
ATOM 2485 C CA . VAL A 1 308 ? 7.793 -6.525 -22.826 1.00 93.50 308 VAL A CA 1
ATOM 2486 C C . VAL A 1 308 ? 7.170 -6.950 -24.159 1.00 93.50 308 VAL A C 1
ATOM 2488 O O . VAL A 1 308 ? 7.875 -7.164 -25.145 1.00 93.50 308 VAL A O 1
ATOM 2491 N N . ARG A 1 309 ? 5.835 -7.090 -24.197 1.00 91.38 309 ARG A N 1
ATOM 2492 C CA . ARG A 1 309 ? 5.078 -7.496 -25.404 1.00 91.38 309 ARG A CA 1
ATOM 2493 C C . ARG A 1 309 ? 4.606 -6.321 -26.268 1.00 91.38 309 ARG A C 1
ATOM 2495 O O . ARG A 1 309 ? 4.325 -6.529 -27.448 1.00 91.38 309 ARG A O 1
ATOM 2502 N N . GLY A 1 310 ? 4.470 -5.131 -25.680 1.00 90.38 310 GLY A N 1
ATOM 2503 C CA . GLY A 1 310 ? 4.289 -3.870 -26.401 1.00 90.38 310 GLY A CA 1
ATOM 2504 C C . GLY A 1 310 ? 5.636 -3.224 -26.725 1.00 90.38 310 GLY A C 1
ATOM 2505 O O . GLY A 1 310 ? 6.603 -3.912 -27.039 1.00 90.38 310 GLY A O 1
ATOM 2506 N N . PHE A 1 311 ? 5.702 -1.899 -26.626 1.00 92.38 311 PHE A N 1
ATOM 2507 C CA . PHE A 1 311 ? 6.933 -1.132 -26.825 1.00 92.38 311 PHE A CA 1
ATOM 2508 C C . PHE A 1 311 ? 7.595 -0.763 -25.496 1.00 92.38 311 PHE A C 1
ATOM 2510 O O . PHE A 1 311 ? 6.902 -0.396 -24.544 1.00 92.38 311 PHE A O 1
ATOM 2517 N N . VAL A 1 312 ? 8.928 -0.780 -25.458 1.00 95.31 312 VAL A N 1
ATOM 2518 C CA . VAL A 1 312 ? 9.701 -0.002 -24.481 1.00 95.31 312 VAL A CA 1
ATOM 2519 C C . VAL A 1 312 ? 9.945 1.385 -25.072 1.00 95.31 312 VAL A C 1
ATOM 2521 O O . VAL A 1 312 ? 10.466 1.508 -26.177 1.00 95.31 312 VAL A O 1
ATOM 2524 N N . ILE A 1 313 ? 9.520 2.424 -24.355 1.00 94.75 313 ILE A N 1
ATOM 2525 C CA . ILE A 1 313 ? 9.589 3.825 -24.785 1.00 94.75 313 ILE A CA 1
ATOM 2526 C C . ILE A 1 313 ? 10.481 4.593 -23.809 1.00 94.75 313 ILE A C 1
ATOM 2528 O O . ILE A 1 313 ? 10.245 4.557 -22.601 1.00 94.75 313 ILE A O 1
ATOM 2532 N N . LEU A 1 314 ? 11.475 5.299 -24.349 1.00 95.31 314 LEU A N 1
ATOM 2533 C CA . LEU A 1 314 ? 12.390 6.178 -23.623 1.00 95.31 314 LEU A CA 1
ATOM 2534 C C . LEU A 1 314 ? 12.212 7.599 -24.170 1.00 95.31 314 LEU A C 1
ATOM 2536 O O . LEU A 1 314 ? 12.505 7.857 -25.334 1.00 95.31 314 LEU A O 1
ATOM 2540 N N . GLU A 1 315 ? 11.711 8.512 -23.345 1.00 93.69 315 GLU A N 1
ATOM 2541 C CA . GLU A 1 315 ? 11.547 9.931 -23.679 1.00 93.69 315 GLU A CA 1
ATOM 2542 C C . GLU A 1 315 ? 12.306 10.767 -22.641 1.00 93.69 315 GLU A C 1
ATOM 2544 O O . GLU A 1 315 ? 12.108 10.575 -21.440 1.00 93.69 315 GLU A O 1
ATOM 2549 N N . GLU A 1 316 ? 13.167 11.692 -23.081 1.00 94.00 316 GLU A N 1
ATOM 2550 C CA . GLU A 1 316 ? 13.875 12.652 -22.205 1.00 94.00 316 GLU A CA 1
ATOM 2551 C C . GLU A 1 316 ? 14.639 11.991 -21.027 1.00 94.00 316 GLU A C 1
ATOM 2553 O O . GLU A 1 316 ? 14.808 12.585 -19.964 1.00 94.00 316 GLU A O 1
ATOM 2558 N N . CYS A 1 317 ? 15.070 10.733 -21.176 1.00 95.38 317 CYS A N 1
ATOM 2559 C CA . CYS A 1 317 ? 15.778 10.002 -20.123 1.00 95.38 317 CYS A CA 1
ATOM 2560 C C . CYS A 1 317 ? 17.269 10.362 -20.095 1.00 95.38 317 CYS A C 1
ATOM 2562 O O . CYS A 1 317 ? 17.852 10.719 -21.114 1.00 95.38 317 CYS A O 1
ATOM 2564 N N . SER A 1 318 ? 17.882 10.243 -18.919 1.00 95.12 318 SER A N 1
ATOM 2565 C CA . SER A 1 318 ? 19.317 10.460 -18.705 1.00 95.12 318 SER A CA 1
ATOM 2566 C C . SER A 1 318 ? 19.939 9.265 -17.990 1.00 95.12 318 SER A C 1
ATOM 2568 O O . SER A 1 318 ? 19.294 8.641 -17.148 1.00 95.12 318 SER A O 1
ATOM 2570 N N . PHE A 1 319 ? 21.194 8.959 -18.308 1.00 94.19 319 PHE A N 1
ATOM 2571 C CA . PHE A 1 319 ? 21.929 7.814 -17.774 1.00 94.19 319 PHE A CA 1
ATOM 2572 C C . PHE A 1 319 ? 23.272 8.281 -17.210 1.00 94.19 319 PHE A C 1
ATOM 2574 O O . PHE A 1 319 ? 23.923 9.147 -17.789 1.00 94.19 319 PHE A O 1
ATOM 2581 N N . ASN A 1 320 ? 23.707 7.712 -16.084 1.00 92.00 320 ASN A N 1
ATOM 2582 C CA . ASN A 1 320 ? 25.027 8.012 -15.513 1.00 92.00 320 ASN A CA 1
ATOM 2583 C C . ASN A 1 320 ? 26.181 7.217 -16.156 1.00 92.00 320 ASN A C 1
ATOM 2585 O O . ASN A 1 320 ? 27.333 7.435 -15.791 1.00 92.00 320 ASN A O 1
ATOM 2589 N N . ASN A 1 321 ? 25.880 6.273 -17.052 1.00 86.38 321 ASN A N 1
ATOM 2590 C CA . ASN A 1 321 ? 26.850 5.388 -17.689 1.00 86.38 321 ASN A CA 1
ATOM 2591 C C . ASN A 1 321 ? 26.412 5.073 -19.142 1.00 86.38 321 ASN A C 1
ATOM 2593 O O . ASN A 1 321 ? 25.286 4.594 -19.319 1.00 86.38 321 ASN A O 1
ATOM 2597 N N . PRO A 1 322 ? 27.274 5.274 -20.162 1.00 87.12 322 PRO A N 1
ATOM 2598 C CA . PRO A 1 322 ? 26.959 4.971 -21.564 1.00 87.12 322 PRO A CA 1
ATOM 2599 C C . PRO A 1 322 ? 26.564 3.510 -21.832 1.00 87.12 322 PRO A C 1
ATOM 2601 O O . PRO A 1 322 ? 25.708 3.248 -22.672 1.00 87.12 322 PRO A O 1
ATOM 2604 N N . THR A 1 323 ? 27.126 2.547 -21.093 1.00 85.81 323 THR A N 1
ATOM 2605 C CA . THR A 1 323 ? 26.760 1.127 -21.216 1.00 85.81 323 THR A CA 1
ATOM 2606 C C . THR A 1 323 ? 25.289 0.916 -20.862 1.00 85.81 323 THR A C 1
ATOM 2608 O O . THR A 1 323 ? 24.566 0.207 -21.558 1.00 85.81 323 THR A O 1
ATOM 2611 N N . MET A 1 324 ? 24.811 1.568 -19.800 1.00 86.69 324 MET A N 1
ATOM 2612 C CA . MET A 1 324 ? 23.410 1.483 -19.389 1.00 86.69 324 MET A CA 1
ATOM 2613 C C . MET A 1 324 ? 22.483 2.079 -20.450 1.00 86.69 324 MET A C 1
ATOM 2615 O O . MET A 1 324 ? 21.485 1.458 -20.814 1.00 86.69 324 MET A O 1
ATOM 2619 N N . GLU A 1 325 ? 22.837 3.258 -20.962 1.00 89.56 325 GLU A N 1
ATOM 2620 C CA . GLU A 1 325 ? 22.118 3.926 -22.046 1.00 89.56 325 GLU A CA 1
ATOM 2621 C C . GLU A 1 325 ? 21.976 3.010 -23.270 1.00 89.56 325 GLU A C 1
ATOM 2623 O O . GLU A 1 325 ? 20.865 2.790 -23.763 1.00 89.56 325 GLU A O 1
ATOM 2628 N N . GLU A 1 326 ? 23.078 2.391 -23.704 1.00 87.81 326 GLU A N 1
ATOM 2629 C CA . GLU A 1 326 ? 23.075 1.456 -24.825 1.00 87.81 326 GLU A CA 1
ATOM 2630 C C . GLU A 1 326 ? 22.140 0.259 -24.581 1.00 87.81 326 GLU A C 1
ATOM 2632 O O . GLU A 1 326 ? 21.329 -0.073 -25.449 1.00 87.81 326 GLU A O 1
ATOM 2637 N N . PHE A 1 327 ? 22.202 -0.385 -23.412 1.00 87.94 327 PHE A N 1
ATOM 2638 C CA . PHE A 1 327 ? 21.340 -1.529 -23.092 1.00 87.94 327 PHE A CA 1
ATOM 2639 C C . PHE A 1 327 ? 19.846 -1.164 -23.094 1.00 87.94 327 PHE A C 1
ATOM 2641 O O . PHE A 1 327 ? 19.033 -1.910 -23.651 1.00 87.94 327 PHE A O 1
ATOM 2648 N N . PHE A 1 328 ? 19.469 -0.006 -22.540 1.00 89.06 328 PHE A N 1
ATOM 2649 C CA . PHE A 1 328 ? 18.078 0.459 -22.563 1.00 89.06 328 PHE A CA 1
ATOM 2650 C C . PHE A 1 328 ? 17.603 0.800 -23.988 1.00 89.06 328 PHE A C 1
ATOM 2652 O O . PHE A 1 328 ? 16.492 0.411 -24.365 1.00 89.06 328 PHE A O 1
ATOM 2659 N N . TYR A 1 329 ? 18.433 1.435 -24.826 1.00 89.31 329 TYR A N 1
ATOM 2660 C CA . TYR A 1 329 ? 18.091 1.660 -26.238 1.00 89.31 329 TYR A CA 1
ATOM 2661 C C . TYR A 1 329 ? 18.037 0.361 -27.055 1.00 89.31 329 TYR A C 1
ATOM 2663 O O . TYR A 1 329 ? 17.139 0.205 -27.887 1.00 89.31 329 TYR A O 1
ATOM 2671 N N . ARG A 1 330 ? 18.925 -0.611 -26.801 1.00 87.62 330 ARG A N 1
ATOM 2672 C CA . ARG A 1 330 ? 18.863 -1.956 -27.403 1.00 87.62 330 ARG A CA 1
ATOM 2673 C C . ARG A 1 330 ? 17.546 -2.655 -27.043 1.00 87.62 330 ARG A C 1
ATOM 2675 O O . ARG A 1 330 ? 16.886 -3.184 -27.935 1.00 87.62 330 ARG A O 1
ATOM 2682 N N . LEU A 1 331 ? 17.103 -2.594 -25.784 1.00 88.38 331 LEU A N 1
ATOM 2683 C CA . LEU A 1 331 ? 15.799 -3.116 -25.345 1.00 88.38 331 LEU A CA 1
ATOM 2684 C C . LEU A 1 331 ? 14.620 -2.421 -26.065 1.00 88.38 331 LEU A C 1
ATOM 2686 O O . LEU A 1 331 ? 13.710 -3.094 -26.566 1.00 88.38 331 LEU A O 1
ATOM 2690 N N . ALA A 1 332 ? 14.647 -1.088 -26.180 1.00 89.81 332 ALA A N 1
ATOM 2691 C CA . ALA A 1 332 ? 13.656 -0.322 -26.944 1.00 89.81 332 ALA A CA 1
ATOM 2692 C C . ALA A 1 332 ? 13.606 -0.755 -28.420 1.00 89.81 332 ALA A C 1
ATOM 2694 O O . ALA A 1 332 ? 12.534 -1.049 -28.955 1.00 89.81 332 ALA A O 1
ATOM 2695 N N . ARG A 1 333 ? 14.770 -0.906 -29.058 1.00 87.00 333 ARG A N 1
ATOM 2696 C CA . ARG A 1 333 ? 14.890 -1.371 -30.443 1.00 87.00 333 ARG A CA 1
ATOM 2697 C C . ARG A 1 333 ? 14.373 -2.801 -30.636 1.00 87.00 333 ARG A C 1
ATOM 2699 O O . ARG A 1 333 ? 13.583 -3.030 -31.546 1.00 87.00 333 ARG A O 1
ATOM 2706 N N . ILE A 1 334 ? 14.753 -3.749 -29.776 1.00 86.44 334 ILE A N 1
ATOM 2707 C CA . ILE A 1 334 ? 14.324 -5.157 -29.869 1.00 86.44 334 ILE A CA 1
ATOM 2708 C C . ILE A 1 334 ? 12.799 -5.278 -29.745 1.00 86.44 334 ILE A C 1
ATOM 2710 O O . ILE A 1 334 ? 12.168 -6.040 -30.483 1.00 86.44 334 ILE A O 1
ATOM 2714 N N . THR A 1 335 ? 12.182 -4.534 -28.821 1.00 87.25 335 THR A N 1
ATOM 2715 C CA . THR A 1 335 ? 10.716 -4.538 -28.671 1.00 87.25 335 THR A CA 1
ATOM 2716 C C . THR A 1 335 ? 10.030 -3.895 -29.876 1.00 87.25 335 THR A C 1
ATOM 2718 O O . THR A 1 335 ? 9.058 -4.456 -30.389 1.00 87.25 335 THR A O 1
ATOM 2721 N N . TRP A 1 336 ? 10.586 -2.804 -30.417 1.00 84.75 336 TRP A N 1
ATOM 2722 C CA . TRP A 1 336 ? 10.124 -2.220 -31.675 1.00 84.75 336 TRP A CA 1
ATOM 2723 C C . TRP A 1 336 ? 10.206 -3.207 -32.845 1.00 84.75 336 TRP A C 1
ATOM 2725 O O . TRP A 1 336 ? 9.198 -3.419 -33.508 1.00 84.75 336 TRP A O 1
ATOM 2735 N N . GLU A 1 337 ? 11.342 -3.866 -33.082 1.00 82.75 337 GLU A N 1
ATOM 2736 C CA . GLU A 1 337 ? 11.522 -4.825 -34.185 1.00 82.75 337 GLU A CA 1
ATOM 2737 C C . GLU A 1 337 ? 10.561 -6.024 -34.071 1.00 82.75 337 GLU A C 1
ATOM 2739 O O . GLU A 1 337 ? 9.907 -6.392 -35.054 1.00 82.75 337 GLU A O 1
ATOM 2744 N N . LYS A 1 338 ? 10.378 -6.582 -32.863 1.00 80.25 338 LYS A N 1
ATOM 2745 C CA . LYS A 1 338 ? 9.407 -7.662 -32.594 1.00 80.25 338 LYS A CA 1
ATOM 2746 C C . LYS A 1 338 ? 7.962 -7.241 -32.896 1.00 80.25 338 LYS A C 1
ATOM 2748 O O . LYS A 1 338 ? 7.207 -8.018 -33.486 1.00 80.25 338 LYS A O 1
ATOM 2753 N N . VAL A 1 339 ? 7.555 -6.026 -32.516 1.00 72.81 339 VAL A N 1
ATOM 2754 C CA . VAL A 1 339 ? 6.184 -5.531 -32.745 1.00 72.81 339 VAL A CA 1
ATOM 2755 C C . VAL A 1 339 ? 5.987 -5.027 -34.179 1.00 72.81 339 VAL A C 1
ATOM 2757 O O . VAL A 1 339 ? 4.937 -5.278 -34.763 1.00 72.81 339 VAL A O 1
ATOM 2760 N N . ALA A 1 340 ? 6.985 -4.386 -34.787 1.00 60.22 340 ALA A N 1
ATOM 2761 C CA . ALA A 1 340 ? 6.960 -3.924 -36.174 1.00 60.22 340 ALA A CA 1
ATOM 2762 C C . ALA A 1 340 ? 6.902 -5.097 -37.163 1.00 60.22 340 ALA A C 1
ATOM 2764 O O . ALA A 1 340 ? 6.158 -5.033 -38.138 1.00 60.22 340 ALA A O 1
ATOM 2765 N N . THR A 1 341 ? 7.592 -6.205 -36.872 1.00 57.16 341 THR A N 1
ATOM 2766 C CA . THR A 1 341 ? 7.492 -7.440 -37.667 1.00 57.16 341 THR A CA 1
ATOM 2767 C C . THR A 1 341 ? 6.074 -8.017 -37.616 1.00 57.16 341 THR A C 1
ATOM 2769 O O . THR A 1 341 ? 5.523 -8.364 -38.657 1.00 57.16 341 THR A O 1
ATOM 2772 N N . LYS A 1 342 ? 5.416 -8.010 -36.445 1.00 56.59 342 LYS A N 1
ATOM 2773 C CA . LYS A 1 342 ? 3.983 -8.354 -36.323 1.00 56.59 342 LYS A CA 1
ATOM 2774 C C . LYS A 1 342 ? 3.048 -7.332 -36.984 1.00 56.59 342 LYS A C 1
ATOM 2776 O O . LYS A 1 342 ? 1.975 -7.697 -37.448 1.00 56.59 342 LYS A O 1
ATOM 2781 N N . ARG A 1 343 ? 3.434 -6.053 -37.030 1.00 45.91 343 ARG A N 1
ATOM 2782 C CA . ARG A 1 343 ? 2.664 -4.965 -37.657 1.00 45.91 343 ARG A CA 1
ATOM 2783 C C . ARG A 1 343 ? 2.932 -4.785 -39.151 1.00 45.91 343 ARG A C 1
ATOM 2785 O O . ARG A 1 343 ? 2.244 -3.980 -39.759 1.00 45.91 343 ARG A O 1
ATOM 2792 N N . ARG A 1 344 ? 3.816 -5.552 -39.799 1.00 40.09 344 ARG A N 1
ATOM 2793 C CA . ARG A 1 344 ? 3.982 -5.505 -41.270 1.00 40.09 344 ARG A CA 1
ATOM 2794 C C . ARG A 1 344 ? 2.744 -5.964 -42.069 1.00 40.09 344 ARG A C 1
ATOM 2796 O O . ARG A 1 344 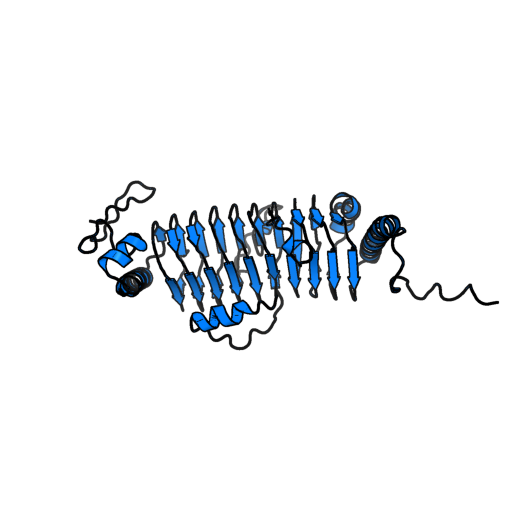? 2.767 -5.886 -43.288 1.00 40.09 344 ARG A O 1
ATOM 2803 N N . GLN A 1 345 ? 1.657 -6.362 -41.399 1.00 37.84 345 GLN A N 1
ATOM 2804 C CA . GLN A 1 345 ? 0.316 -6.522 -41.983 1.00 37.84 345 GLN A CA 1
ATOM 2805 C C . GLN A 1 345 ? -0.605 -5.283 -41.857 1.00 37.84 345 GLN A C 1
ATOM 2807 O O . GLN A 1 345 ? -1.685 -5.298 -42.439 1.00 37.84 345 GLN A O 1
ATOM 2812 N N . ILE A 1 346 ? -0.232 -4.216 -41.127 1.00 35.66 346 ILE A N 1
ATOM 2813 C CA . ILE A 1 346 ? -1.027 -2.974 -40.980 1.00 35.66 346 ILE A CA 1
ATOM 2814 C C . ILE A 1 346 ? -0.096 -1.741 -40.934 1.00 35.66 346 ILE A C 1
ATOM 2816 O O . ILE A 1 346 ? 0.713 -1.586 -40.020 1.00 35.66 346 ILE A O 1
ATOM 2820 N N . ASN A 1 347 ? -0.223 -0.849 -41.920 1.00 32.09 347 ASN A N 1
ATOM 2821 C CA . ASN A 1 347 ? 0.771 0.183 -42.250 1.00 32.09 347 ASN A CA 1
ATOM 2822 C C . ASN A 1 347 ? 1.100 1.237 -41.159 1.00 32.09 347 ASN A C 1
ATOM 2824 O O . ASN A 1 347 ? 0.218 1.902 -40.628 1.00 32.09 347 ASN A O 1
ATOM 2828 N N . ILE A 1 348 ? 2.416 1.411 -40.945 1.00 39.28 348 ILE A N 1
ATOM 2829 C CA . ILE A 1 348 ? 3.235 2.642 -40.775 1.00 39.28 348 ILE A CA 1
ATOM 2830 C C . ILE A 1 348 ? 2.717 3.815 -39.901 1.00 39.28 348 ILE A C 1
ATOM 2832 O O . ILE A 1 348 ? 1.726 4.450 -40.241 1.00 39.28 348 ILE A O 1
ATOM 2836 N N . THR A 1 349 ? 3.512 4.192 -38.870 1.00 30.11 349 THR A N 1
ATOM 2837 C CA . THR A 1 349 ? 3.920 5.563 -38.386 1.00 30.11 349 THR A CA 1
ATOM 2838 C C . THR A 1 349 ? 4.515 5.489 -36.945 1.00 30.11 349 THR A C 1
ATOM 2840 O O . THR A 1 349 ? 4.298 4.475 -36.284 1.00 30.11 349 THR A O 1
ATOM 2843 N N . ILE A 1 350 ? 5.297 6.424 -36.351 1.00 41.59 350 ILE A N 1
ATOM 2844 C CA . ILE A 1 350 ? 5.964 7.704 -36.744 1.00 41.59 350 ILE A CA 1
ATOM 2845 C C . ILE A 1 350 ? 7.494 7.594 -36.417 1.00 41.59 350 ILE A C 1
ATOM 2847 O O . ILE A 1 350 ? 7.909 6.701 -35.685 1.00 41.59 350 ILE A O 1
ATOM 2851 N N . TRP A 1 351 ? 8.334 8.504 -36.931 1.00 35.53 351 TRP A N 1
ATOM 2852 C CA . TRP A 1 351 ? 9.763 8.726 -36.612 1.00 35.53 351 TRP A CA 1
ATOM 2853 C C . TRP A 1 351 ? 10.038 9.348 -35.217 1.00 35.53 351 TRP A C 1
ATOM 2855 O O . TRP A 1 351 ? 9.361 10.324 -34.896 1.00 35.53 351 TRP A O 1
ATOM 2865 N N . ARG A 1 352 ? 11.098 8.918 -34.484 1.00 32.91 352 ARG A N 1
ATOM 2866 C CA . ARG A 1 352 ? 12.010 9.780 -33.651 1.00 32.91 352 ARG A CA 1
ATOM 2867 C C . ARG A 1 352 ? 13.153 9.071 -32.863 1.00 32.91 352 ARG A C 1
ATOM 2869 O O . ARG A 1 352 ? 13.615 9.605 -31.863 1.00 32.91 352 ARG A O 1
ATOM 2876 N N . CYS A 1 353 ? 13.652 7.904 -33.288 1.00 35.91 353 CYS A N 1
ATOM 2877 C CA . CYS A 1 353 ? 14.619 7.104 -32.499 1.00 35.91 353 CYS A CA 1
ATOM 2878 C C . CYS A 1 353 ? 16.014 6.933 -33.140 1.00 35.91 353 CYS A C 1
ATOM 2880 O O . CYS A 1 353 ? 16.569 5.839 -33.090 1.00 35.91 353 CYS A O 1
ATOM 2882 N N . LEU A 1 354 ? 16.577 7.977 -33.760 1.00 31.66 354 LEU A N 1
ATOM 2883 C CA . LEU A 1 354 ? 17.952 7.957 -34.284 1.00 31.66 354 LEU A CA 1
ATOM 2884 C C . LEU A 1 354 ? 18.732 9.208 -33.833 1.00 31.66 354 LEU A C 1
ATOM 2886 O O . LEU A 1 354 ? 18.190 10.309 -33.966 1.00 31.66 354 LEU A O 1
ATOM 2890 N N . PRO A 1 355 ? 19.981 9.061 -33.342 1.00 33.91 355 PRO A N 1
ATOM 2891 C CA . PRO A 1 355 ? 20.927 10.168 -33.189 1.00 33.91 355 PRO 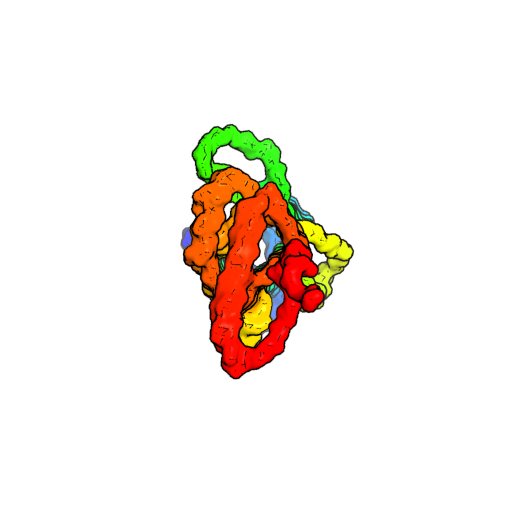A CA 1
ATOM 2892 C C . PRO A 1 355 ? 21.217 10.856 -34.532 1.00 33.91 355 PRO A C 1
ATOM 2894 O O . PRO A 1 355 ? 21.100 10.242 -35.592 1.00 33.91 355 PRO A O 1
ATOM 2897 N N . GLU A 1 356 ? 21.611 12.131 -34.509 1.00 35.91 356 GLU A N 1
ATOM 2898 C CA . GLU A 1 356 ? 21.683 12.963 -35.725 1.00 35.91 356 GLU A CA 1
ATOM 2899 C C . GLU A 1 356 ? 22.852 12.646 -36.685 1.00 35.91 356 GLU A C 1
ATOM 2901 O O . GLU A 1 356 ? 22.906 13.202 -37.784 1.00 35.91 356 GLU A O 1
ATOM 2906 N N . GLU A 1 357 ? 23.758 11.732 -36.329 1.00 32.47 357 GLU A N 1
ATOM 2907 C CA . GLU A 1 357 ? 24.978 11.444 -37.102 1.00 32.47 357 GLU A CA 1
ATOM 2908 C C . GLU A 1 357 ? 24.743 10.716 -38.438 1.00 32.47 357 GLU A C 1
ATOM 2910 O O . GLU A 1 357 ? 25.623 10.710 -39.295 1.00 32.47 357 GLU A O 1
ATOM 2915 N N . SER A 1 358 ? 23.543 10.183 -38.696 1.00 36.00 358 SER A N 1
ATOM 2916 C CA . SER A 1 358 ? 23.204 9.546 -39.980 1.00 36.00 358 SER A CA 1
ATOM 2917 C C . SER A 1 358 ? 22.679 10.513 -41.059 1.00 36.00 358 SER A C 1
ATOM 2919 O O . SER A 1 358 ? 22.092 10.068 -42.042 1.00 36.00 358 SER A O 1
ATOM 2921 N N . ARG A 1 359 ? 22.837 11.840 -40.897 1.00 38.03 359 ARG A N 1
ATOM 2922 C CA . ARG A 1 359 ? 22.374 12.863 -41.870 1.00 38.03 359 ARG A CA 1
ATOM 2923 C C . ARG A 1 359 ? 23.355 13.209 -43.003 1.00 38.03 359 ARG A C 1
ATOM 2925 O O . ARG A 1 359 ? 23.068 14.103 -43.796 1.00 38.03 359 ARG A O 1
ATOM 2932 N N . LYS A 1 360 ? 24.494 12.526 -43.113 1.00 33.78 360 LYS A N 1
ATOM 2933 C CA . LYS A 1 360 ? 25.392 12.602 -44.280 1.00 33.78 360 LYS A CA 1
ATOM 2934 C C . LYS A 1 360 ? 25.516 11.200 -44.876 1.00 33.78 360 LYS A C 1
ATOM 2936 O O . LYS A 1 360 ? 25.685 10.269 -44.102 1.00 33.78 360 LYS A O 1
ATOM 2941 N N . TRP A 1 361 ? 25.466 11.100 -46.211 1.00 39.47 361 TRP A N 1
ATOM 2942 C CA . TRP A 1 361 ? 25.255 9.909 -47.070 1.00 39.47 361 TRP A CA 1
ATOM 2943 C C . TRP A 1 361 ? 23.800 9.704 -47.528 1.00 39.47 361 TRP A C 1
ATOM 2945 O O . TRP A 1 361 ? 23.068 8.875 -46.999 1.00 39.47 361 TRP A O 1
ATOM 2955 N N . GLY A 1 362 ? 23.397 10.459 -48.559 1.00 30.88 362 GLY A N 1
ATOM 2956 C CA . GLY A 1 362 ? 22.092 10.310 -49.215 1.00 30.88 362 GLY A CA 1
ATOM 2957 C C . GLY A 1 362 ? 21.603 11.586 -49.901 1.00 30.88 362 GLY A C 1
ATOM 2958 O O . GLY A 1 362 ? 20.615 12.169 -49.467 1.00 30.88 362 GLY A O 1
ATOM 2959 N N . GLY A 1 363 ? 22.297 12.031 -50.951 1.00 29.11 363 GLY A N 1
ATOM 2960 C CA . GLY A 1 363 ? 21.925 13.226 -51.713 1.00 29.11 363 GLY A CA 1
ATOM 2961 C C . GLY A 1 363 ? 22.819 13.429 -52.932 1.00 29.11 363 GLY A C 1
ATOM 2962 O O . GLY A 1 363 ? 23.833 14.100 -52.794 1.00 29.11 363 GLY A O 1
ATOM 2963 N N . THR A 1 364 ? 22.408 12.805 -54.048 1.00 33.84 364 THR A N 1
ATOM 2964 C CA . THR A 1 364 ? 22.813 13.024 -55.462 1.00 33.84 364 THR A CA 1
ATOM 2965 C C . THR A 1 364 ? 24.261 13.424 -55.738 1.00 33.84 364 THR A C 1
ATOM 2967 O O . THR A 1 364 ? 24.560 14.632 -55.618 1.00 33.84 364 THR A O 1
#